Protein AF-A0A6I2UAF7-F1 (afdb_monomer)

pLDDT: mean 89.23, std 13.61, range [39.84, 98.75]

Sequence (237 aa):
METSAEETPEEPPQELRAPILREKYDPYAEKYGAPVEVSEYARVFSAPSTNLFRAARGSAARKEYVTVISPVPNTYVDENGQEHAINNTLVVEDKNGVPTYENAANDLALSLPVEFAPGDGLCVTLDGASMRLVPLEGDFTHPSSLENAVRYNEVFPGVDVQYTAQELMVKEDIILNAPSEHSTFRYLLDAPGLDARMIDGVLYLFQPGSDKPVFHLSAPYMTDAAGQMSYAVSVAL

Structure (mmCIF, N/CA/C/O backbone):
data_AF-A0A6I2UAF7-F1
#
_entry.id   AF-A0A6I2UAF7-F1
#
loop_
_atom_site.group_PDB
_atom_site.id
_atom_site.type_symbol
_atom_site.label_atom_id
_atom_site.label_alt_id
_atom_site.label_comp_id
_atom_site.label_asym_id
_atom_site.label_entity_id
_atom_site.label_seq_id
_atom_site.pdbx_PDB_ins_code
_atom_site.Cartn_x
_atom_site.Cartn_y
_atom_site.Cartn_z
_atom_site.occupancy
_atom_site.B_iso_or_e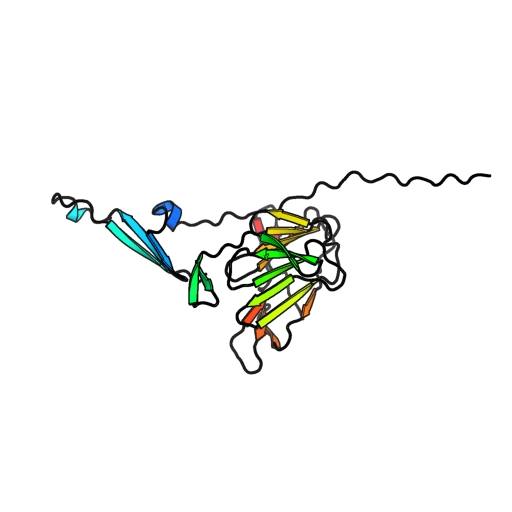quiv
_atom_site.auth_seq_id
_atom_site.auth_comp_id
_atom_site.auth_asym_id
_atom_site.auth_atom_id
_atom_site.pdbx_PDB_model_num
ATOM 1 N N . MET A 1 1 ? 15.668 17.426 -54.275 1.00 39.84 1 MET A N 1
ATOM 2 C CA . MET A 1 1 ? 15.417 16.086 -53.716 1.00 39.84 1 MET A CA 1
ATOM 3 C C . MET A 1 1 ? 14.944 16.327 -52.301 1.00 39.84 1 MET A C 1
ATOM 5 O O . MET A 1 1 ? 15.764 16.644 -51.453 1.00 39.84 1 MET A O 1
ATOM 9 N N . GLU A 1 2 ? 13.629 16.355 -52.109 1.00 41.19 2 GLU A N 1
ATOM 10 C CA . GLU A 1 2 ? 13.010 16.455 -50.787 1.00 41.19 2 GLU A CA 1
ATOM 11 C C . GLU A 1 2 ? 12.951 15.043 -50.207 1.00 41.19 2 GLU A C 1
ATOM 13 O O . GLU A 1 2 ? 12.463 14.120 -50.857 1.00 41.19 2 GLU A O 1
ATOM 18 N N . THR A 1 3 ? 13.532 14.859 -49.029 1.00 41.72 3 THR A N 1
ATOM 19 C CA . THR A 1 3 ? 13.440 13.620 -48.261 1.00 41.72 3 THR A CA 1
ATOM 20 C C . THR A 1 3 ? 12.151 13.671 -47.454 1.00 41.72 3 THR A C 1
ATOM 22 O O . THR A 1 3 ? 12.055 14.449 -46.505 1.00 41.72 3 THR A O 1
ATOM 25 N N . SER A 1 4 ? 11.157 12.880 -47.858 1.00 46.31 4 SER A N 1
ATOM 26 C CA . SER A 1 4 ? 9.957 12.619 -47.065 1.00 46.31 4 SER A CA 1
ATOM 27 C C . SER A 1 4 ? 10.362 11.989 -45.734 1.00 46.31 4 SER A C 1
ATOM 29 O O . SER A 1 4 ? 11.026 10.954 -45.720 1.00 46.31 4 SER A O 1
ATOM 31 N N . ALA A 1 5 ? 9.996 12.639 -44.631 1.00 51.94 5 ALA A N 1
ATOM 32 C CA . ALA A 1 5 ? 10.036 12.033 -43.311 1.00 51.94 5 ALA A CA 1
ATOM 33 C C . ALA A 1 5 ? 8.956 10.946 -43.262 1.00 51.94 5 ALA A C 1
ATOM 35 O O . ALA A 1 5 ? 7.799 11.202 -43.591 1.00 51.94 5 ALA A O 1
ATOM 36 N N . GLU A 1 6 ? 9.362 9.730 -42.924 1.00 49.06 6 GLU A N 1
ATOM 37 C CA . GLU A 1 6 ? 8.460 8.609 -42.700 1.00 49.06 6 GLU A CA 1
ATOM 38 C C . GLU A 1 6 ? 7.781 8.836 -41.345 1.00 49.06 6 GLU A C 1
ATOM 40 O O . GLU A 1 6 ? 8.439 8.806 -40.306 1.00 49.06 6 GLU A O 1
ATOM 45 N N . GLU A 1 7 ? 6.489 9.175 -41.365 1.00 52.12 7 GLU A N 1
ATOM 46 C CA . GLU A 1 7 ? 5.660 9.228 -40.161 1.00 52.12 7 GLU A CA 1
ATOM 47 C C . GLU A 1 7 ? 5.528 7.803 -39.617 1.00 52.12 7 GLU A C 1
ATOM 49 O O . GLU A 1 7 ? 4.874 6.946 -40.215 1.00 52.12 7 GLU A O 1
ATOM 54 N N . THR A 1 8 ? 6.188 7.537 -38.491 1.00 50.41 8 THR A N 1
ATOM 55 C CA . THR A 1 8 ? 5.955 6.329 -37.701 1.00 50.41 8 THR A CA 1
ATOM 56 C C . THR A 1 8 ? 4.474 6.301 -37.304 1.00 50.41 8 THR A C 1
ATOM 58 O O . THR A 1 8 ? 3.992 7.311 -36.786 1.00 50.41 8 THR A O 1
ATOM 61 N N . PRO A 1 9 ? 3.730 5.203 -37.533 1.00 51.09 9 PRO A N 1
ATOM 62 C CA . PRO A 1 9 ? 2.333 5.128 -37.124 1.00 51.09 9 PRO A CA 1
ATOM 63 C C . PRO A 1 9 ? 2.226 5.316 -35.606 1.00 51.09 9 PRO A C 1
ATOM 65 O O . PRO A 1 9 ? 2.890 4.592 -34.865 1.00 51.09 9 PRO A O 1
ATOM 68 N N . GLU A 1 10 ? 1.408 6.269 -35.149 1.00 49.81 10 GLU A N 1
ATOM 69 C CA . GLU A 1 10 ? 1.002 6.348 -33.741 1.00 49.81 10 GLU A CA 1
ATOM 70 C C . GLU A 1 10 ? 0.309 5.033 -33.367 1.00 49.81 10 GLU A C 1
ATOM 72 O O . GLU A 1 10 ? -0.702 4.653 -33.970 1.00 49.81 10 GLU A O 1
ATOM 77 N N . GLU A 1 11 ? 0.869 4.313 -32.394 1.00 53.31 11 GLU A N 1
ATOM 78 C CA . GLU A 1 11 ? 0.179 3.183 -31.784 1.00 53.31 11 GLU A CA 1
ATOM 79 C C . GLU A 1 11 ? -1.116 3.688 -31.125 1.00 53.31 11 GLU A C 1
ATOM 81 O O . GLU A 1 11 ? -1.126 4.766 -30.522 1.00 53.31 11 GLU A O 1
ATOM 86 N N . PRO A 1 12 ? -2.238 2.957 -31.262 1.00 55.44 12 PRO A N 1
ATOM 87 C CA . PRO A 1 12 ? -3.491 3.360 -30.641 1.00 55.44 12 PRO A CA 1
ATOM 88 C C . PRO A 1 12 ? -3.309 3.493 -29.118 1.00 55.44 12 PRO A C 1
ATOM 90 O O . PRO A 1 12 ? -2.568 2.697 -28.538 1.00 55.44 12 PRO A O 1
ATOM 93 N N . PRO A 1 13 ? -3.997 4.446 -28.455 1.00 62.75 13 PRO A N 1
ATOM 94 C CA . PRO A 1 13 ? -3.861 4.649 -27.018 1.00 62.75 13 PRO A CA 1
ATOM 95 C C . PRO A 1 13 ? -4.117 3.344 -26.269 1.00 62.75 13 PRO A C 1
ATOM 97 O O . PRO A 1 13 ? -5.168 2.719 -26.441 1.00 62.75 13 PRO A O 1
ATOM 100 N N . GLN A 1 14 ? -3.155 2.930 -25.451 1.00 68.19 14 GLN A N 1
ATOM 101 C CA . GLN A 1 14 ? -3.301 1.739 -24.635 1.00 68.19 14 GLN A CA 1
ATOM 102 C C . GLN A 1 14 ? -4.387 1.969 -23.579 1.00 68.19 14 GLN A C 1
ATOM 104 O O . GLN A 1 14 ? -4.320 2.910 -22.789 1.00 68.19 14 GLN A O 1
ATOM 109 N N . GLU A 1 15 ? -5.409 1.113 -23.565 1.00 87.50 15 GLU A N 1
ATOM 110 C CA . GLU A 1 15 ? -6.449 1.162 -22.539 1.00 87.50 15 GLU A CA 1
ATOM 111 C C . GLU A 1 15 ? -5.860 0.704 -21.198 1.00 87.50 15 GLU A C 1
ATOM 113 O O . GLU A 1 15 ? -5.476 -0.457 -21.030 1.00 87.50 15 GLU A O 1
ATOM 118 N N . LEU A 1 16 ? -5.766 1.632 -20.245 1.00 95.06 16 LEU A N 1
ATOM 119 C CA . LEU A 1 16 ? -5.232 1.355 -18.915 1.00 95.06 16 LEU A C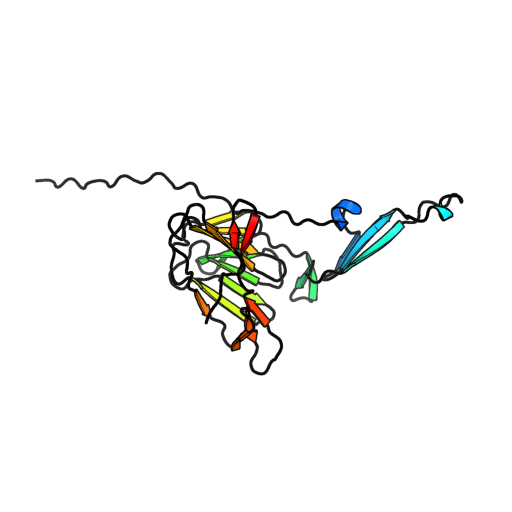A 1
ATOM 120 C C . LEU A 1 16 ? -6.227 0.517 -18.114 1.00 95.06 16 LEU A C 1
ATOM 122 O O . LEU A 1 16 ? -7.394 0.886 -17.960 1.00 95.06 16 LEU A O 1
ATOM 126 N N . ARG A 1 17 ? -5.765 -0.606 -17.559 1.00 97.38 17 ARG A N 1
ATOM 127 C CA . ARG A 1 17 ? -6.591 -1.435 -16.681 1.00 97.38 17 ARG A CA 1
ATOM 128 C C . ARG A 1 17 ? -6.715 -0.742 -15.330 1.00 97.38 17 ARG A C 1
ATOM 130 O O . ARG A 1 17 ? -5.731 -0.256 -14.771 1.00 97.38 17 ARG A O 1
ATOM 137 N N . ALA A 1 18 ? -7.928 -0.748 -14.789 1.00 97.62 18 ALA A N 1
ATOM 138 C CA . ALA A 1 18 ? -8.189 -0.234 -13.453 1.00 97.62 18 ALA A CA 1
ATOM 139 C C . ALA A 1 18 ? -7.547 -1.127 -12.366 1.00 97.62 18 ALA A C 1
ATOM 141 O O . ALA A 1 18 ? -7.303 -2.325 -12.598 1.00 97.62 18 ALA A O 1
ATOM 142 N N . PRO A 1 19 ? -7.305 -0.576 -11.164 1.00 98.06 19 PRO A N 1
ATOM 143 C CA . PRO A 1 19 ? -6.942 -1.366 -9.996 1.00 98.06 19 PRO A CA 1
ATOM 144 C C . PRO A 1 19 ? -7.969 -2.454 -9.666 1.00 98.06 19 PRO A C 1
ATOM 146 O O . PRO A 1 19 ? -9.180 -2.266 -9.791 1.00 98.06 19 PRO A O 1
ATOM 149 N N . ILE A 1 20 ? -7.479 -3.598 -9.194 1.00 96.12 20 ILE A N 1
ATOM 150 C CA . ILE A 1 20 ? -8.296 -4.678 -8.645 1.00 96.12 20 ILE A CA 1
ATOM 151 C C . ILE A 1 20 ? -8.565 -4.360 -7.176 1.00 96.12 20 ILE A C 1
ATOM 153 O O . ILE A 1 20 ? -7.681 -4.512 -6.329 1.00 96.12 20 ILE A O 1
ATOM 157 N N . LEU A 1 21 ? -9.789 -3.938 -6.867 1.00 94.81 21 LEU A N 1
ATOM 158 C CA . LEU A 1 21 ? -10.220 -3.713 -5.490 1.00 94.81 21 LEU A CA 1
ATOM 159 C C . LEU A 1 21 ? -10.625 -5.030 -4.826 1.00 94.81 21 LEU A C 1
ATOM 161 O O . LEU A 1 21 ? -11.224 -5.908 -5.449 1.00 94.81 21 LEU A O 1
ATOM 165 N N . ARG A 1 22 ? -10.307 -5.165 -3.537 1.00 85.25 22 ARG A N 1
ATOM 166 C CA . ARG A 1 22 ? -10.767 -6.283 -2.708 1.00 85.25 22 ARG A CA 1
ATOM 167 C C . ARG A 1 22 ? -11.787 -5.753 -1.717 1.00 85.25 22 ARG A C 1
ATOM 169 O O . ARG A 1 22 ? -11.461 -4.877 -0.920 1.00 85.25 22 ARG A O 1
ATOM 176 N N . GLU A 1 23 ? -12.996 -6.303 -1.743 1.00 79.38 23 GLU A N 1
ATOM 177 C CA . GLU A 1 23 ? -14.003 -5.959 -0.744 1.00 79.38 23 GLU A CA 1
ATOM 178 C C . GLU A 1 23 ? -13.510 -6.343 0.654 1.00 79.38 23 GLU A C 1
ATOM 180 O O . GLU A 1 23 ? -13.093 -7.479 0.911 1.00 79.38 23 GLU A O 1
ATOM 185 N N . LYS A 1 24 ? -13.564 -5.383 1.579 1.00 79.00 24 LYS A N 1
ATOM 186 C CA . LYS A 1 24 ? -13.258 -5.630 2.983 1.00 79.00 24 LYS A CA 1
ATOM 187 C C . LYS A 1 24 ? -14.466 -6.304 3.628 1.00 79.00 24 LYS A C 1
ATOM 189 O O . LYS A 1 24 ? -15.439 -5.647 3.984 1.00 79.00 24 LYS A O 1
ATOM 194 N N . TYR A 1 25 ? -14.402 -7.625 3.773 1.00 82.50 25 TYR A N 1
ATOM 195 C CA . TYR A 1 25 ? -15.439 -8.373 4.476 1.00 82.50 25 TYR A CA 1
ATOM 196 C C . TYR A 1 25 ? -15.443 -8.017 5.969 1.00 82.50 25 TYR A C 1
ATOM 198 O O . TYR A 1 25 ? -14.454 -8.237 6.673 1.00 82.50 25 TYR A O 1
ATOM 206 N N . ASP A 1 26 ? -16.570 -7.496 6.454 1.00 86.38 26 ASP A N 1
ATOM 207 C CA . ASP A 1 26 ? -16.794 -7.217 7.869 1.00 86.38 26 ASP A CA 1
ATOM 208 C C . ASP A 1 26 ? -18.003 -8.004 8.401 1.00 86.38 26 ASP A C 1
ATOM 210 O O . ASP A 1 26 ? -19.146 -7.539 8.302 1.00 86.38 26 ASP A O 1
ATOM 214 N N . PRO A 1 27 ? -17.773 -9.176 9.024 1.00 89.38 27 PRO A N 1
ATOM 215 C CA . PRO A 1 27 ? -18.857 -10.024 9.514 1.00 89.38 27 PRO A CA 1
ATOM 216 C C . PRO A 1 27 ? -19.688 -9.351 10.615 1.00 89.38 27 PRO A C 1
ATOM 218 O O . PRO A 1 27 ? -20.829 -9.743 10.864 1.00 89.38 27 PRO A O 1
ATOM 221 N N . TYR A 1 28 ? -19.126 -8.365 11.320 1.00 90.62 28 TYR A N 1
ATOM 222 C CA . TYR A 1 28 ? -19.812 -7.690 12.417 1.00 90.62 28 TYR A CA 1
ATOM 223 C C . TYR A 1 28 ? -20.732 -6.59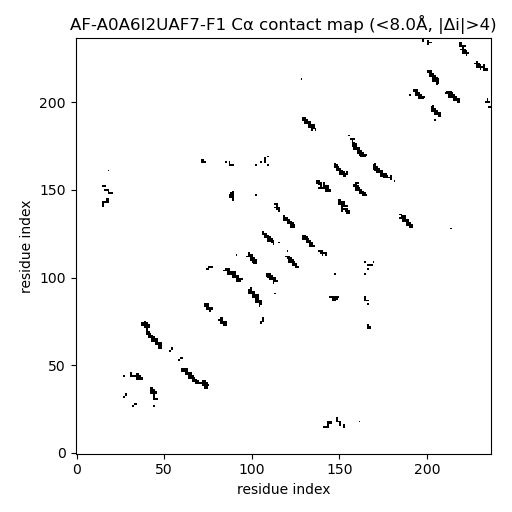2 11.904 1.00 90.62 28 TYR A C 1
ATOM 225 O O . TYR A 1 28 ? -21.856 -6.485 12.393 1.00 90.62 28 TYR A O 1
ATOM 233 N N . ALA A 1 29 ? -20.291 -5.834 10.898 1.00 88.62 29 ALA A N 1
ATOM 234 C CA . ALA A 1 29 ? -21.140 -4.853 10.236 1.00 88.62 29 ALA A CA 1
ATOM 235 C C . ALA A 1 29 ? -22.302 -5.521 9.487 1.00 88.62 29 ALA A C 1
ATOM 237 O O . ALA A 1 29 ? -23.432 -5.047 9.580 1.00 88.62 29 ALA A O 1
ATOM 238 N N . GLU A 1 30 ? -22.069 -6.660 8.825 1.00 90.38 30 GLU A N 1
ATOM 239 C CA . GLU A 1 30 ? -23.147 -7.433 8.191 1.00 90.38 30 GLU A CA 1
ATOM 240 C C . GLU A 1 30 ? -24.178 -7.916 9.224 1.00 90.38 30 GLU A C 1
ATOM 242 O O . GLU A 1 30 ? -25.388 -7.819 9.016 1.00 90.38 30 GLU A O 1
ATOM 247 N N . LYS A 1 31 ? -23.706 -8.401 10.378 1.00 90.94 31 LYS A N 1
ATOM 248 C CA . LYS A 1 31 ? -24.572 -8.971 11.414 1.00 90.94 31 LYS A CA 1
ATOM 249 C C . LYS A 1 31 ? -25.313 -7.926 12.251 1.00 90.94 31 LYS A C 1
ATOM 251 O O . LYS A 1 31 ? -26.455 -8.166 12.646 1.00 90.94 31 LYS A O 1
ATOM 256 N N . TYR A 1 32 ? -24.656 -6.823 12.602 1.00 90.25 32 TYR A N 1
ATOM 257 C CA . TYR A 1 32 ? -25.160 -5.855 13.582 1.00 90.25 32 TYR A CA 1
ATOM 258 C C . TYR A 1 32 ? -25.426 -4.457 13.003 1.00 90.25 32 TYR A C 1
ATOM 260 O O . TYR A 1 32 ? -25.968 -3.611 13.713 1.00 90.25 32 TYR A O 1
ATOM 268 N N . GLY A 1 33 ? -25.097 -4.211 11.733 1.00 91.12 33 GLY A N 1
ATOM 269 C CA . GLY A 1 33 ? -25.152 -2.888 11.114 1.00 91.12 33 GLY A CA 1
ATOM 270 C C . GLY A 1 33 ? -23.959 -2.010 11.498 1.00 91.12 33 GLY A C 1
ATOM 271 O O . GLY A 1 33 ? -22.918 -2.498 11.930 1.00 91.12 33 GLY A O 1
ATOM 272 N N . ALA A 1 34 ? -24.105 -0.693 11.344 1.00 92.19 34 ALA A N 1
ATOM 273 C CA . ALA A 1 34 ? -23.045 0.251 11.689 1.00 92.19 34 ALA A CA 1
ATOM 274 C C . ALA A 1 34 ? -22.748 0.253 13.206 1.00 92.19 34 ALA A C 1
ATOM 276 O O . ALA A 1 34 ? -23.677 0.143 14.017 1.00 92.19 34 ALA A O 1
ATOM 277 N N . PRO A 1 35 ? -21.474 0.405 13.608 1.00 93.69 35 PRO A N 1
ATOM 278 C CA . PRO A 1 35 ? -21.125 0.566 15.012 1.00 93.69 35 PRO A CA 1
ATOM 279 C C . PRO A 1 35 ? -21.736 1.854 15.585 1.00 93.69 35 PRO A C 1
ATOM 281 O O . PRO A 1 35 ? -21.881 2.861 14.895 1.00 93.69 35 PRO A O 1
ATOM 284 N N . VAL A 1 36 ? -22.095 1.814 16.868 1.00 94.81 36 VAL A N 1
ATOM 285 C CA . VAL A 1 36 ? -22.581 2.973 17.635 1.00 94.81 36 VAL A CA 1
ATOM 286 C C . VAL A 1 36 ? -21.445 3.776 18.268 1.00 94.81 36 VAL A C 1
ATOM 288 O O . VAL A 1 36 ? -21.659 4.917 18.662 1.00 94.81 36 VAL A O 1
ATOM 291 N N . GLU A 1 37 ? -20.258 3.180 18.368 1.00 94.38 37 GLU A N 1
ATOM 292 C CA . GLU A 1 37 ? -19.027 3.809 18.844 1.00 94.38 37 GLU A CA 1
ATOM 293 C C . GLU A 1 37 ? -17.843 3.166 18.118 1.00 94.38 37 GLU A C 1
ATOM 295 O O . GLU A 1 37 ? -17.819 1.946 17.914 1.00 94.38 37 GLU A O 1
ATOM 300 N N . VAL A 1 38 ? -16.879 3.987 17.717 1.00 93.06 38 VAL A N 1
ATOM 301 C CA . VAL A 1 38 ? -15.632 3.567 17.077 1.00 93.06 38 VAL A CA 1
ATOM 302 C C . VAL A 1 38 ? -14.502 4.281 17.799 1.00 93.06 38 VAL A C 1
ATOM 304 O O . VAL A 1 38 ? -14.558 5.496 17.955 1.00 93.06 38 VAL A O 1
ATOM 307 N N . SER A 1 39 ? -13.514 3.511 18.229 1.00 92.06 39 SER A N 1
ATOM 308 C CA . SER A 1 39 ? -12.213 3.990 18.675 1.00 92.06 39 SER A CA 1
ATOM 309 C C . SER A 1 39 ? -11.115 3.326 17.850 1.00 92.06 39 SER A C 1
ATOM 311 O O . SER A 1 39 ? -11.393 2.400 17.075 1.00 92.06 39 SER A O 1
ATOM 313 N N . GLU A 1 40 ? -9.869 3.747 18.060 1.00 92.56 40 GLU A N 1
ATOM 314 C CA . GLU A 1 40 ? -8.691 3.236 17.353 1.00 92.56 40 GLU A CA 1
ATOM 315 C C . GLU A 1 40 ? -8.724 1.714 17.200 1.00 92.56 40 GLU A C 1
ATOM 317 O O . GLU A 1 40 ? -8.853 1.218 16.090 1.00 92.56 40 GLU A O 1
ATOM 322 N N . TYR A 1 41 ? -8.788 0.946 18.286 1.00 93.81 41 TYR A N 1
ATOM 323 C CA . TYR A 1 41 ? -8.757 -0.521 18.201 1.00 93.81 41 TYR A CA 1
ATOM 324 C C . TYR A 1 41 ? -10.079 -1.211 18.525 1.00 93.81 41 TYR A C 1
ATOM 326 O O . TYR A 1 41 ? -10.109 -2.440 18.618 1.00 93.81 41 TYR A O 1
ATOM 334 N N . ALA A 1 42 ? -11.179 -0.475 18.705 1.00 94.38 42 ALA A N 1
ATOM 335 C CA . ALA A 1 42 ? -12.451 -1.087 19.069 1.00 94.38 42 ALA A CA 1
ATOM 336 C C . ALA A 1 42 ? -13.657 -0.496 18.340 1.00 94.38 42 ALA A C 1
ATOM 338 O O . ALA A 1 42 ? -13.750 0.692 18.058 1.00 94.38 42 ALA A O 1
ATOM 339 N N . ARG A 1 43 ? -14.637 -1.359 18.076 1.00 94.75 43 ARG A N 1
ATOM 340 C CA . ARG A 1 43 ? -15.946 -0.975 17.546 1.00 94.75 43 ARG A CA 1
ATOM 341 C C . ARG A 1 43 ? -17.034 -1.564 18.420 1.00 94.75 43 ARG A C 1
ATOM 343 O O . ARG A 1 43 ? -17.002 -2.757 18.728 1.00 94.75 43 ARG A O 1
ATOM 350 N N . VAL A 1 44 ? -17.993 -0.741 18.824 1.00 95.38 44 VAL A N 1
ATOM 351 C CA . VAL A 1 44 ? -19.133 -1.159 19.643 1.00 95.38 44 VAL A CA 1
ATOM 352 C C . VAL A 1 44 ? -20.373 -1.206 18.771 1.00 95.38 44 VAL A C 1
ATOM 354 O O . VAL A 1 44 ? -20.743 -0.217 18.148 1.00 95.38 44 VAL A O 1
ATOM 357 N N . PHE A 1 45 ? -21.053 -2.345 18.754 1.00 94.12 45 PHE A N 1
ATOM 358 C CA . PHE A 1 45 ? -22.285 -2.554 18.002 1.00 94.12 45 PHE A CA 1
ATOM 359 C C . PHE A 1 45 ? -23.468 -2.711 18.952 1.00 94.12 45 PHE A C 1
ATOM 361 O O . PHE A 1 45 ? -23.347 -3.341 20.005 1.00 94.12 45 PHE A O 1
ATOM 368 N N . SER A 1 46 ? -24.635 -2.189 18.568 1.00 91.75 46 SER A N 1
ATOM 369 C CA . SER A 1 46 ? -25.880 -2.497 19.273 1.00 91.75 46 SER A CA 1
ATOM 370 C C . SER A 1 46 ? -26.506 -3.765 18.699 1.00 91.75 46 SER A C 1
ATOM 372 O O . SER A 1 46 ? -26.951 -3.769 17.554 1.00 91.75 46 SER A O 1
ATOM 374 N N . ALA A 1 47 ? -26.579 -4.823 19.499 1.00 84.19 47 ALA A N 1
ATOM 375 C CA . ALA A 1 47 ? -27.180 -6.094 19.127 1.00 84.19 47 ALA A CA 1
ATOM 376 C C . ALA A 1 47 ? -28.564 -6.276 19.786 1.00 84.19 47 ALA A C 1
ATOM 378 O O . ALA A 1 47 ? -28.787 -5.842 20.927 1.00 84.19 47 ALA A O 1
ATOM 379 N N . PRO A 1 48 ? -29.516 -6.945 19.111 1.00 74.38 48 PRO A N 1
ATOM 380 C CA . PRO A 1 48 ? -30.736 -7.414 19.756 1.00 74.38 48 PRO A CA 1
ATOM 381 C C . PRO A 1 48 ? -30.385 -8.395 20.880 1.00 74.38 48 PRO A C 1
ATOM 383 O O . PRO A 1 48 ? -29.563 -9.288 20.673 1.00 74.38 48 PRO A O 1
ATOM 386 N N . SER A 1 49 ? -31.012 -8.269 22.056 1.00 70.50 49 SER A N 1
ATOM 387 C CA . SER A 1 49 ? -30.763 -9.231 23.136 1.00 70.50 49 SER A CA 1
ATOM 388 C C . SER A 1 49 ? -31.166 -10.645 22.726 1.00 70.50 49 SER A C 1
ATOM 390 O O . SER A 1 49 ? -32.288 -10.882 22.278 1.00 70.50 49 SER A O 1
ATOM 392 N N . THR A 1 50 ? -30.255 -11.596 22.931 1.00 67.19 50 THR A N 1
ATOM 393 C CA . THR A 1 50 ? -30.471 -13.023 22.624 1.00 67.19 50 THR A CA 1
ATOM 394 C C . THR A 1 50 ? -31.083 -13.808 23.796 1.00 67.19 50 THR A C 1
ATOM 396 O O . THR A 1 50 ? -31.414 -14.988 23.673 1.00 67.19 50 THR A O 1
ATOM 399 N N . ASN A 1 51 ? -31.299 -13.157 24.946 1.00 62.06 51 ASN A N 1
ATOM 400 C CA . ASN A 1 51 ? -31.806 -13.783 26.167 1.00 62.06 51 ASN A CA 1
ATOM 401 C C . ASN A 1 51 ? -33.336 -13.999 26.149 1.00 62.06 51 ASN A C 1
ATOM 403 O O . ASN A 1 51 ? -34.108 -13.241 26.746 1.00 62.06 51 ASN A O 1
ATOM 407 N N . LEU A 1 52 ? -33.774 -15.106 25.540 1.00 57.00 52 LEU A N 1
ATOM 408 C CA . LEU A 1 52 ? -35.185 -15.521 25.428 1.00 57.00 52 LEU A CA 1
ATOM 409 C C . LEU A 1 52 ? -35.921 -15.660 26.779 1.00 57.00 52 LEU A C 1
ATOM 411 O O . LEU A 1 52 ? -37.118 -15.389 26.859 1.00 57.00 52 LEU A O 1
ATOM 415 N N . PHE A 1 53 ? -35.220 -16.000 27.868 1.00 56.38 53 PHE A N 1
ATOM 416 C CA . PHE A 1 53 ? -35.821 -16.139 29.207 1.00 56.38 53 PHE A CA 1
ATOM 417 C C . PHE A 1 53 ? -36.351 -14.824 29.800 1.00 56.38 53 PHE A C 1
ATOM 419 O O . PHE A 1 53 ? -37.165 -14.851 30.724 1.00 56.38 53 PHE A O 1
ATOM 426 N N . ARG A 1 54 ? -35.912 -13.662 29.297 1.00 51.62 54 ARG A N 1
ATOM 427 C CA . ARG A 1 54 ? -36.360 -12.345 29.790 1.00 51.62 54 ARG A CA 1
ATOM 428 C C . ARG A 1 54 ? -37.419 -11.681 28.909 1.00 51.62 54 ARG A C 1
ATOM 430 O O . ARG A 1 54 ? -38.084 -10.764 29.387 1.00 51.62 54 ARG A O 1
ATOM 437 N N . ALA A 1 55 ? -37.636 -12.175 27.688 1.00 50.41 55 ALA A N 1
ATOM 438 C CA . ALA A 1 55 ? -38.669 -11.678 26.774 1.00 50.41 55 ALA A CA 1
ATOM 439 C C . ALA A 1 55 ? -40.103 -11.931 27.292 1.00 50.41 55 ALA A C 1
ATOM 441 O O . ALA A 1 55 ? -41.023 -11.182 26.978 1.00 50.41 55 ALA A O 1
ATOM 442 N N . ALA A 1 56 ? -40.293 -12.931 28.161 1.00 53.19 56 ALA A N 1
ATOM 443 C CA . ALA A 1 56 ? -41.602 -13.313 28.700 1.00 53.19 56 ALA A CA 1
ATOM 444 C C . ALA A 1 56 ? -42.206 -12.331 29.733 1.00 53.19 56 ALA A C 1
ATOM 446 O O . ALA A 1 56 ? -43.333 -12.540 30.175 1.00 53.19 56 ALA A O 1
ATOM 447 N N . ARG A 1 57 ? -41.489 -11.274 30.153 1.00 55.91 57 ARG A N 1
ATOM 448 C CA . ARG A 1 57 ? -41.949 -10.331 31.201 1.00 55.91 57 ARG A CA 1
ATOM 449 C C . ARG A 1 57 ? -42.307 -8.923 30.710 1.00 55.91 57 ARG A C 1
ATOM 451 O O . ARG A 1 57 ? -42.361 -8.005 31.520 1.00 55.91 57 ARG A O 1
ATOM 458 N N . GLY A 1 58 ? -42.545 -8.726 29.412 1.00 53.56 58 GLY A N 1
ATOM 459 C CA . GLY A 1 58 ? -43.002 -7.430 28.884 1.00 53.56 58 GLY A CA 1
ATOM 460 C C . GLY A 1 58 ? -41.980 -6.286 28.987 1.00 53.56 58 GLY A C 1
ATOM 461 O O . GLY A 1 58 ? -42.316 -5.142 28.698 1.00 53.56 58 GLY A O 1
ATOM 462 N N . SER A 1 59 ? -40.730 -6.573 29.367 1.00 54.72 59 SER A N 1
ATOM 463 C CA . SER A 1 59 ? -39.633 -5.613 29.244 1.00 54.72 59 SER A CA 1
ATOM 464 C C . SER A 1 59 ? -39.303 -5.439 27.770 1.00 54.72 59 SER A C 1
ATOM 466 O O . SER A 1 59 ? -38.982 -6.422 27.103 1.00 54.72 59 SER A O 1
ATOM 468 N N . ALA A 1 60 ? -39.341 -4.195 27.285 1.00 56.66 60 ALA A N 1
ATOM 469 C CA . ALA A 1 60 ? -38.769 -3.816 25.997 1.00 56.66 60 ALA A CA 1
ATOM 470 C C . ALA A 1 60 ? -37.417 -4.522 25.812 1.00 56.66 60 ALA A C 1
ATOM 472 O O . ALA A 1 60 ? -36.600 -4.522 26.740 1.00 56.66 60 ALA A O 1
ATOM 473 N N . ALA A 1 61 ? -37.219 -5.170 24.659 1.00 59.06 61 ALA A N 1
ATOM 474 C CA . ALA A 1 61 ? -35.990 -5.887 24.346 1.00 59.06 61 ALA A CA 1
ATOM 475 C C . ALA A 1 61 ? -34.790 -4.985 24.675 1.00 59.06 61 ALA A C 1
ATOM 477 O O . ALA A 1 61 ? -34.598 -3.943 24.046 1.00 59.06 61 ALA A O 1
ATOM 478 N N . ARG A 1 62 ? -34.029 -5.326 25.725 1.00 65.06 62 ARG A N 1
ATOM 479 C CA . ARG A 1 62 ? -32.831 -4.558 26.074 1.00 65.06 62 ARG A CA 1
ATOM 480 C C . ARG A 1 62 ? -31.859 -4.670 24.904 1.00 65.06 62 ARG A C 1
ATOM 482 O O . ARG A 1 62 ? -31.697 -5.751 24.348 1.00 65.06 62 ARG A O 1
ATOM 489 N N . LYS A 1 63 ? -31.220 -3.561 24.539 1.00 73.94 63 LYS A N 1
ATOM 490 C CA . LYS A 1 63 ? -30.071 -3.597 23.634 1.00 73.94 63 LYS A CA 1
ATOM 491 C C . LYS A 1 63 ? -28.905 -4.241 24.386 1.00 73.94 63 LYS A C 1
ATOM 493 O O . LYS A 1 63 ? -28.630 -3.861 25.525 1.00 73.94 63 LYS A O 1
ATOM 498 N N . GLU A 1 64 ? -28.282 -5.239 23.778 1.00 86.81 64 GLU A N 1
ATOM 499 C CA . GLU A 1 64 ? -26.977 -5.748 24.198 1.00 86.81 64 GLU A CA 1
ATOM 500 C C . GLU A 1 64 ? -25.912 -5.014 23.374 1.00 86.81 64 GLU A C 1
ATOM 502 O O . GLU A 1 64 ? -26.175 -4.602 22.244 1.00 86.81 64 GLU A O 1
ATOM 507 N N . TYR A 1 65 ? -24.732 -4.796 23.947 1.00 91.25 65 TYR A N 1
ATOM 508 C CA . TYR A 1 65 ? -23.627 -4.136 23.255 1.00 91.25 65 TYR A CA 1
ATOM 509 C C . TYR A 1 65 ? -22.502 -5.142 23.059 1.00 91.25 65 TYR A C 1
ATOM 511 O O . TYR A 1 65 ? -22.143 -5.860 23.993 1.00 91.25 65 TYR A O 1
ATOM 519 N N . VAL A 1 66 ? -21.983 -5.210 21.836 1.00 92.31 66 VAL A N 1
ATOM 520 C CA . VAL A 1 66 ? -20.883 -6.099 21.462 1.00 92.31 66 VAL A CA 1
ATOM 521 C C . VAL A 1 66 ? -19.685 -5.237 21.108 1.00 92.31 66 VAL A C 1
ATOM 523 O O . VAL A 1 66 ? -19.748 -4.473 20.149 1.00 92.31 66 VAL A O 1
ATOM 526 N N . THR A 1 67 ? -18.603 -5.373 21.869 1.00 95.00 67 THR A N 1
ATOM 527 C CA . THR A 1 67 ? -17.322 -4.727 21.568 1.00 95.00 67 THR A CA 1
ATOM 528 C C . THR A 1 67 ? -16.445 -5.692 20.783 1.00 95.00 67 THR A C 1
ATOM 530 O O . THR A 1 67 ? -16.157 -6.795 21.247 1.00 95.00 67 THR A O 1
ATOM 533 N N . VAL A 1 68 ? -16.019 -5.270 19.598 1.00 93.62 68 VAL A N 1
ATOM 534 C CA . VAL A 1 68 ? -15.071 -5.985 18.743 1.00 93.62 68 VAL A CA 1
ATOM 535 C C . VAL A 1 68 ? -13.740 -5.259 18.822 1.00 93.62 68 VAL A C 1
ATOM 537 O O . VAL A 1 68 ? -13.683 -4.075 18.504 1.00 93.62 68 VAL A O 1
ATOM 540 N N . ILE A 1 69 ? -12.691 -5.967 19.235 1.00 92.38 69 ILE A N 1
ATOM 541 C CA . ILE A 1 69 ? -11.323 -5.443 19.290 1.00 92.38 69 ILE A CA 1
ATOM 542 C C . ILE A 1 69 ? -10.573 -5.924 18.044 1.00 92.38 69 ILE A C 1
ATOM 544 O O . ILE A 1 69 ? -10.654 -7.102 17.694 1.00 92.38 69 ILE A O 1
ATOM 548 N N . SER A 1 70 ? -9.871 -5.013 17.376 1.00 87.38 70 SER A N 1
ATOM 549 C CA . SER A 1 70 ? -9.127 -5.241 16.135 1.00 87.38 70 SER A CA 1
ATOM 550 C C . SER A 1 70 ? -7.633 -4.986 16.361 1.00 87.38 70 SER A C 1
ATOM 552 O O . SER A 1 70 ? -7.297 -4.078 17.114 1.00 87.38 70 SER A O 1
ATOM 554 N N . PRO A 1 71 ? -6.725 -5.742 15.716 1.00 86.25 71 PRO A N 1
ATOM 555 C CA . PRO A 1 71 ? -5.298 -5.415 15.699 1.00 86.25 71 PRO A CA 1
ATOM 556 C C . PRO A 1 71 ? -4.956 -4.281 14.718 1.00 86.25 71 PRO A C 1
ATOM 558 O O . PRO A 1 71 ? -3.837 -3.784 14.725 1.00 86.25 71 PRO A O 1
ATOM 561 N N . VAL A 1 72 ? -5.903 -3.908 13.856 1.00 90.19 72 VAL A N 1
ATOM 562 C CA . VAL A 1 72 ? -5.775 -2.836 12.864 1.00 90.19 72 VAL A CA 1
ATOM 563 C C . VAL A 1 72 ? -6.604 -1.636 13.332 1.00 90.19 72 VAL A C 1
ATOM 565 O O . VAL A 1 72 ? -7.760 -1.863 13.724 1.00 90.19 72 VAL A O 1
ATOM 568 N N . PRO A 1 73 ? -6.057 -0.407 13.299 1.00 93.31 73 PRO A N 1
ATOM 569 C CA . PRO A 1 73 ? -6.755 0.776 13.771 1.00 93.31 73 PRO A CA 1
ATOM 570 C C . PRO A 1 73 ? -7.932 1.148 12.855 1.00 93.31 73 PRO A C 1
ATOM 572 O O . PRO A 1 73 ? -7.917 0.877 11.657 1.00 93.31 73 PRO A O 1
ATOM 575 N N . ASN A 1 74 ? -8.973 1.758 13.419 1.00 91.94 74 ASN A N 1
ATOM 576 C CA . ASN A 1 74 ? -10.129 2.308 12.700 1.00 91.94 74 ASN A CA 1
ATOM 577 C C . ASN A 1 74 ? -10.016 3.829 12.509 1.00 91.94 74 ASN A C 1
ATOM 579 O O . ASN A 1 74 ? -10.649 4.407 11.623 1.00 91.94 74 ASN A O 1
ATOM 583 N N . THR A 1 75 ? -9.248 4.471 13.380 1.00 94.06 75 THR A N 1
ATOM 584 C CA . THR A 1 75 ? -9.055 5.914 13.496 1.00 94.06 75 THR A CA 1
ATOM 585 C C . THR A 1 75 ? -7.565 6.197 13.672 1.00 94.06 75 THR A C 1
ATOM 587 O O . THR A 1 75 ? -6.789 5.281 13.933 1.00 94.06 75 THR A O 1
ATOM 590 N N . TYR A 1 76 ? -7.175 7.450 13.497 1.00 93.06 76 TYR A N 1
ATOM 591 C CA . TYR A 1 76 ? -5.818 7.947 13.694 1.00 93.06 76 TYR A CA 1
ATOM 592 C C . TYR A 1 76 ? -5.870 9.224 14.542 1.00 93.06 76 TYR A C 1
ATOM 594 O O . TYR A 1 76 ? -6.942 9.830 14.671 1.00 93.06 76 TYR A O 1
ATOM 602 N N . VAL A 1 77 ? -4.748 9.624 15.141 1.00 89.81 77 VAL A N 1
ATOM 603 C CA . VAL A 1 77 ? -4.693 10.800 16.024 1.00 89.81 77 VAL A CA 1
ATOM 604 C C . VAL A 1 77 ? -3.898 11.911 15.350 1.00 89.81 77 VAL A C 1
ATOM 606 O O . VAL A 1 77 ? -2.712 11.761 15.090 1.00 89.81 77 VAL A O 1
ATOM 609 N N . ASP A 1 78 ? -4.541 13.051 15.093 1.00 88.69 78 ASP A N 1
ATOM 610 C CA . ASP A 1 78 ? -3.867 14.185 14.459 1.00 88.69 78 ASP A CA 1
ATOM 611 C C . ASP A 1 78 ? -2.849 14.884 15.383 1.00 88.69 78 ASP A C 1
ATOM 613 O O . ASP A 1 78 ? -2.745 14.621 16.583 1.00 88.69 78 ASP A O 1
ATOM 617 N N . GLU A 1 79 ? -2.120 15.855 14.827 1.00 86.75 79 GLU A N 1
ATOM 618 C CA . GLU A 1 79 ? -1.118 16.652 15.550 1.00 86.75 79 GLU A CA 1
ATOM 619 C C . GLU A 1 79 ? -1.683 17.418 16.766 1.00 86.75 79 GLU A C 1
ATOM 621 O O . GLU A 1 79 ? -0.930 17.800 17.665 1.00 86.75 79 GLU A O 1
ATOM 626 N N . ASN A 1 80 ? -3.002 17.642 16.822 1.00 90.00 80 ASN A N 1
ATOM 627 C CA . ASN A 1 80 ? -3.686 18.299 17.938 1.00 90.00 80 ASN A CA 1
ATOM 628 C C . ASN A 1 80 ? -4.169 17.300 19.004 1.00 90.00 80 ASN A C 1
ATOM 630 O O . ASN A 1 80 ? -4.769 17.713 20.002 1.00 90.00 80 ASN A O 1
ATOM 634 N N . GLY A 1 81 ? -3.921 16.002 18.815 1.00 88.44 81 GLY A N 1
ATOM 635 C CA . GLY A 1 81 ? -4.399 14.936 19.688 1.00 88.44 81 GLY A CA 1
ATOM 636 C C . GLY A 1 81 ? -5.870 14.577 19.465 1.00 88.44 81 GLY A C 1
ATOM 637 O O . GLY A 1 81 ? -6.487 13.986 20.354 1.00 88.44 81 GLY A O 1
ATOM 638 N N . GLN A 1 82 ? -6.459 14.966 18.330 1.00 91.25 82 GLN A N 1
ATOM 639 C CA . GLN A 1 82 ? -7.845 14.664 17.998 1.00 91.25 82 GLN A CA 1
ATOM 640 C C . GLN A 1 82 ? -7.941 13.385 17.160 1.00 91.25 82 GLN A C 1
ATOM 642 O O . GLN A 1 82 ? -7.222 13.205 16.183 1.00 91.25 82 GLN A O 1
ATOM 647 N N . GLU A 1 83 ? -8.862 12.502 17.545 1.00 92.12 83 GLU A N 1
ATOM 648 C CA . GLU A 1 83 ? -9.120 11.243 16.848 1.00 92.12 83 GLU A CA 1
ATOM 649 C C . GLU A 1 83 ? -10.012 11.465 15.615 1.00 92.12 83 GLU A C 1
ATOM 651 O O . GLU A 1 83 ? -11.088 12.068 15.712 1.00 92.12 83 GLU A O 1
ATOM 656 N N . HIS A 1 84 ? -9.580 10.947 14.465 1.00 93.44 84 HIS A N 1
ATOM 657 C CA . HIS A 1 84 ? -10.277 11.040 13.178 1.00 93.44 84 HIS A CA 1
ATOM 658 C C . HIS A 1 84 ? -10.376 9.674 12.506 1.00 93.44 84 HIS A C 1
ATOM 660 O O . HIS A 1 84 ? -9.542 8.801 12.714 1.00 93.44 84 HIS A O 1
ATOM 666 N N . ALA A 1 85 ? -11.393 9.471 11.670 1.00 93.31 85 ALA A N 1
ATOM 667 C CA . ALA A 1 85 ? -11.525 8.230 10.907 1.00 93.31 85 ALA A CA 1
ATOM 668 C C . ALA A 1 85 ? -10.405 8.097 9.865 1.00 93.31 85 ALA A C 1
ATOM 670 O O . ALA A 1 85 ? -10.105 9.057 9.155 1.00 93.31 85 ALA A O 1
ATOM 671 N N . ILE A 1 86 ? -9.846 6.892 9.728 1.00 95.38 86 ILE A N 1
ATOM 672 C CA . ILE A 1 86 ? -8.900 6.597 8.649 1.00 95.38 86 ILE A CA 1
ATOM 673 C C . ILE A 1 86 ? -9.638 6.627 7.304 1.00 95.38 86 ILE A C 1
ATOM 675 O O . ILE A 1 86 ? -10.692 6.011 7.134 1.00 95.38 86 ILE A O 1
ATOM 679 N N . ASN A 1 87 ? -9.050 7.314 6.329 1.00 95.81 87 ASN A N 1
ATOM 680 C CA . ASN A 1 87 ? -9.466 7.343 4.938 1.00 95.81 87 ASN A CA 1
ATOM 681 C C . ASN A 1 87 ? -8.252 7.114 4.029 1.00 95.81 87 ASN A C 1
ATOM 683 O O . ASN A 1 87 ? -7.461 8.018 3.774 1.00 95.81 87 ASN A O 1
ATOM 687 N N . ASN A 1 88 ? -8.138 5.900 3.497 1.00 96.50 88 ASN A N 1
ATOM 688 C CA . ASN A 1 88 ? -7.050 5.517 2.597 1.00 96.50 88 ASN A CA 1
ATOM 689 C C . ASN A 1 88 ? -7.364 5.736 1.113 1.00 96.50 88 ASN A C 1
ATOM 691 O O . ASN A 1 88 ? -6.604 5.267 0.271 1.00 96.50 88 ASN A O 1
ATOM 695 N N . THR A 1 89 ? -8.456 6.432 0.774 1.00 97.62 89 THR A N 1
ATOM 696 C CA . THR A 1 89 ? -8.689 6.866 -0.612 1.00 97.62 89 THR A CA 1
ATOM 697 C C . THR A 1 89 ? -7.482 7.672 -1.075 1.00 97.62 89 THR A C 1
ATOM 699 O O . THR A 1 89 ? -7.070 8.603 -0.382 1.00 97.62 89 THR A O 1
ATOM 702 N N . LEU A 1 90 ? -6.914 7.303 -2.220 1.00 98.06 90 LEU A N 1
ATOM 703 C CA . LEU A 1 90 ? -5.778 7.996 -2.797 1.00 98.06 90 LEU A CA 1
ATOM 704 C C . LEU A 1 90 ? -6.251 9.284 -3.463 1.00 98.06 90 LEU A C 1
ATOM 706 O O . LEU A 1 90 ? -7.122 9.272 -4.336 1.00 98.06 90 LEU A O 1
ATOM 710 N N . VAL A 1 91 ? -5.652 10.393 -3.056 1.00 97.88 91 VAL A N 1
ATOM 711 C CA . VAL A 1 91 ? -5.825 11.712 -3.661 1.00 97.88 91 VAL A CA 1
ATOM 712 C C . VAL A 1 91 ? -4.529 12.114 -4.352 1.00 97.88 91 VAL A C 1
ATOM 714 O O . VAL A 1 91 ? -3.449 11.695 -3.941 1.00 97.88 91 VAL A O 1
ATOM 717 N N . VAL A 1 92 ? -4.635 12.881 -5.436 1.00 97.56 92 VAL A N 1
ATOM 718 C CA . VAL A 1 92 ? -3.459 13.421 -6.124 1.00 97.56 92 VAL A CA 1
ATOM 719 C C . VAL A 1 92 ? -3.121 14.767 -5.505 1.00 97.56 92 VAL A C 1
ATOM 721 O O . VAL A 1 92 ? -3.933 15.689 -5.559 1.00 97.56 92 VAL A O 1
ATOM 724 N N . GLU A 1 93 ? -1.914 14.872 -4.972 1.00 95.69 93 GLU A N 1
ATOM 725 C CA . GLU A 1 93 ? -1.330 16.107 -4.461 1.00 95.69 93 GLU A CA 1
ATOM 726 C C . GLU A 1 93 ? -0.153 16.508 -5.349 1.00 95.69 93 GLU A C 1
ATOM 728 O O . GLU A 1 93 ? 0.618 15.659 -5.790 1.00 95.69 93 GLU A O 1
ATOM 733 N N . ASP A 1 94 ? 0.002 17.802 -5.616 1.00 91.31 94 ASP A N 1
ATOM 734 C CA . ASP A 1 94 ? 1.168 18.332 -6.327 1.00 91.31 94 ASP A CA 1
ATOM 735 C C . ASP A 1 94 ? 2.092 19.026 -5.325 1.00 91.31 94 ASP A C 1
ATOM 737 O O . ASP A 1 94 ? 1.846 20.155 -4.883 1.00 91.31 94 ASP A O 1
ATOM 741 N N . LYS A 1 95 ? 3.170 18.331 -4.952 1.00 80.50 95 LYS A N 1
ATOM 742 C CA . LYS A 1 95 ? 4.214 18.873 -4.084 1.00 80.50 95 LYS A CA 1
ATOM 743 C C . LYS A 1 95 ? 5.423 19.230 -4.939 1.00 80.50 95 LYS A C 1
ATOM 745 O O . LYS A 1 95 ? 6.199 18.373 -5.344 1.00 80.50 95 LYS A O 1
ATOM 750 N N . ASN A 1 96 ? 5.625 20.531 -5.147 1.00 79.81 96 ASN A N 1
ATOM 751 C CA . ASN A 1 96 ? 6.775 21.089 -5.870 1.00 79.81 96 ASN A CA 1
ATOM 752 C C . ASN A 1 96 ? 6.877 20.665 -7.352 1.00 79.81 96 ASN A C 1
ATOM 754 O O . ASN A 1 96 ? 7.985 20.582 -7.883 1.00 79.81 96 ASN A O 1
ATOM 758 N N . GLY A 1 97 ? 5.748 20.446 -8.031 1.00 82.88 97 GLY A N 1
ATOM 759 C CA . GLY A 1 97 ? 5.693 20.123 -9.459 1.00 82.88 97 GLY A CA 1
ATOM 760 C C . GLY A 1 97 ? 5.799 18.632 -9.772 1.00 82.88 97 GLY A C 1
ATOM 761 O O . GLY A 1 97 ? 5.934 18.279 -10.943 1.00 82.88 97 GLY A O 1
ATOM 762 N N . VAL A 1 98 ? 5.762 17.768 -8.753 1.00 86.25 98 VAL A N 1
ATOM 763 C CA . VAL A 1 98 ? 5.701 16.313 -8.912 1.00 86.25 98 VAL A CA 1
ATOM 764 C C . VAL A 1 98 ? 4.370 15.838 -8.330 1.00 86.25 98 VAL A C 1
ATOM 766 O O . VAL A 1 98 ? 4.198 15.880 -7.108 1.00 86.25 98 VAL A O 1
ATOM 769 N N . PRO A 1 99 ? 3.412 15.419 -9.173 1.00 95.69 99 PRO A N 1
ATOM 770 C CA . PRO A 1 99 ? 2.148 14.895 -8.688 1.00 95.69 99 PRO A CA 1
ATOM 771 C C . PRO A 1 99 ? 2.352 13.518 -8.045 1.00 95.69 99 PRO A C 1
ATOM 773 O O . PRO A 1 99 ? 2.994 12.634 -8.619 1.00 95.69 99 PRO A O 1
ATOM 776 N N . THR A 1 100 ? 1.773 13.320 -6.864 1.00 97.56 100 THR A N 1
ATOM 777 C CA . THR A 1 100 ? 1.847 12.076 -6.089 1.00 97.56 100 THR A CA 1
ATOM 778 C C . THR A 1 100 ? 0.468 11.637 -5.613 1.00 97.56 100 THR A C 1
ATOM 780 O O . THR A 1 100 ? -0.340 12.466 -5.201 1.00 97.56 100 THR A O 1
ATOM 783 N N . TYR A 1 101 ? 0.216 10.332 -5.606 1.00 98.31 101 TYR A N 1
ATOM 784 C CA . TYR A 1 101 ? -0.884 9.713 -4.878 1.00 98.31 101 TYR A CA 1
ATOM 785 C C . TYR A 1 101 ? -0.555 9.627 -3.386 1.00 98.31 101 TYR A C 1
ATOM 787 O O . TYR A 1 101 ? 0.460 9.037 -3.009 1.00 98.31 101 TYR A O 1
ATOM 795 N N . GLU A 1 102 ? -1.441 10.157 -2.548 1.00 97.94 102 GLU A N 1
ATOM 796 C CA . GLU A 1 102 ? -1.338 10.123 -1.086 1.00 97.94 102 GLU A CA 1
ATOM 797 C C . GLU A 1 102 ? -2.650 9.639 -0.465 1.00 97.94 102 GLU A C 1
ATOM 799 O O . GLU A 1 102 ? -3.728 9.852 -1.020 1.00 97.94 102 GLU A O 1
ATOM 804 N N . ASN A 1 103 ? -2.586 8.972 0.687 1.00 97.00 103 ASN A N 1
ATOM 805 C CA . ASN A 1 103 ? -3.786 8.623 1.446 1.00 97.00 103 ASN A CA 1
ATOM 806 C C . ASN A 1 103 ? -4.458 9.893 1.992 1.00 97.00 103 ASN A C 1
ATOM 808 O O . ASN A 1 103 ? -3.801 10.747 2.580 1.00 97.00 103 ASN A O 1
ATOM 812 N N . ALA A 1 104 ? -5.779 10.000 1.849 1.00 96.62 104 ALA A N 1
ATOM 813 C CA . ALA A 1 104 ? -6.514 11.197 2.253 1.00 96.62 104 ALA A CA 1
ATOM 814 C C . ALA A 1 104 ? -6.416 11.521 3.759 1.00 96.62 104 ALA A C 1
ATOM 816 O O . ALA A 1 104 ? -6.417 12.695 4.124 1.00 96.62 104 ALA A O 1
ATOM 817 N N . ALA A 1 105 ? -6.388 10.507 4.634 1.00 95.56 105 ALA A N 1
ATOM 818 C CA . ALA A 1 105 ? -6.268 10.682 6.083 1.00 95.56 105 ALA A CA 1
ATOM 819 C C . ALA A 1 105 ? -5.806 9.386 6.787 1.00 95.56 105 ALA A C 1
ATOM 821 O O . ALA A 1 105 ? -6.570 8.425 6.871 1.00 95.56 105 ALA A O 1
ATOM 822 N N . ASN A 1 106 ? -4.561 9.326 7.270 1.00 95.50 106 ASN A N 1
ATOM 823 C CA . ASN A 1 106 ? -4.010 8.204 8.051 1.00 95.50 106 ASN A CA 1
ATOM 824 C C . ASN A 1 106 ? -2.689 8.633 8.725 1.00 95.50 106 ASN A C 1
ATOM 826 O O . ASN A 1 106 ? -1.997 9.490 8.176 1.00 95.50 106 ASN A O 1
ATOM 830 N N . ASP A 1 107 ? -2.313 7.999 9.839 1.00 93.31 107 ASP A N 1
ATOM 831 C CA . ASP A 1 107 ? -0.992 8.169 10.473 1.00 93.31 107 ASP A CA 1
ATOM 832 C C . ASP A 1 107 ? 0.129 7.532 9.644 1.00 93.31 107 ASP A C 1
ATOM 834 O O . ASP A 1 107 ? 1.254 8.036 9.604 1.00 93.31 107 ASP A O 1
ATOM 838 N N . LEU A 1 108 ? -0.175 6.437 8.937 1.00 95.25 108 LEU A N 1
ATOM 839 C CA . LEU A 1 108 ? 0.723 5.904 7.921 1.00 95.25 108 LEU A CA 1
ATOM 840 C C . LEU A 1 108 ? 0.660 6.801 6.680 1.00 95.25 108 LEU A C 1
ATOM 842 O O . LEU A 1 108 ? -0.239 6.662 5.849 1.00 95.25 108 LEU A O 1
ATOM 846 N N . ALA A 1 109 ? 1.627 7.701 6.544 1.00 96.00 109 ALA A N 1
ATOM 847 C CA . ALA A 1 109 ? 1.733 8.571 5.384 1.00 96.00 109 ALA A CA 1
ATOM 848 C C . ALA A 1 109 ? 2.351 7.812 4.201 1.00 96.00 109 ALA A C 1
ATOM 850 O O . ALA A 1 109 ? 3.509 7.386 4.244 1.00 96.00 109 ALA A O 1
ATOM 851 N N . LEU A 1 110 ? 1.565 7.666 3.139 1.00 97.06 110 LEU A N 1
ATOM 852 C CA . LEU A 1 110 ? 1.928 7.075 1.858 1.00 97.06 110 LEU A CA 1
ATOM 853 C C . LEU A 1 110 ? 2.131 8.180 0.818 1.00 97.06 110 LEU A C 1
ATOM 855 O O . LEU A 1 110 ? 1.292 9.066 0.691 1.00 97.06 110 LEU A O 1
ATOM 859 N N . SER A 1 111 ? 3.193 8.077 0.023 1.00 97.31 111 SER A N 1
ATOM 860 C CA . SER A 1 111 ? 3.366 8.881 -1.188 1.00 97.31 111 SER A CA 1
ATOM 861 C C . SER A 1 111 ? 3.921 8.026 -2.330 1.00 97.31 111 SER A C 1
ATOM 863 O O . SER A 1 111 ? 4.909 7.305 -2.164 1.00 97.31 111 SER A O 1
ATOM 865 N N . LEU A 1 112 ? 3.258 8.083 -3.483 1.00 97.56 112 LEU A N 1
ATOM 866 C CA . LEU A 1 112 ? 3.604 7.373 -4.717 1.00 97.56 112 LEU A CA 1
ATOM 867 C C . LEU A 1 112 ? 3.565 8.359 -5.890 1.00 97.56 112 LEU A C 1
ATOM 869 O O . LEU A 1 112 ? 2.511 8.948 -6.114 1.00 97.56 112 LEU A O 1
ATOM 873 N N . PRO A 1 113 ? 4.643 8.545 -6.662 1.00 96.62 113 PRO A N 1
ATOM 874 C CA . PRO A 1 113 ? 4.613 9.402 -7.851 1.00 96.62 113 PRO A CA 1
ATOM 875 C C . PRO A 1 113 ? 3.568 8.933 -8.856 1.00 96.62 113 PRO A C 1
ATOM 877 O O . PRO A 1 113 ? 3.449 7.736 -9.086 1.00 96.62 113 PRO A O 1
ATOM 880 N N . VAL A 1 114 ? 2.806 9.856 -9.450 1.00 97.12 114 VAL A N 1
ATOM 881 C CA . VAL A 1 114 ? 1.807 9.490 -10.469 1.00 97.12 114 VAL A CA 1
ATOM 882 C C . VAL A 1 114 ? 2.489 8.820 -11.660 1.00 97.12 114 VAL A C 1
ATOM 884 O O . VAL A 1 114 ? 2.036 7.781 -12.119 1.00 97.12 114 VAL A O 1
ATOM 887 N N . GLU A 1 115 ? 3.621 9.364 -12.093 1.00 95.31 115 GLU A N 1
ATOM 888 C CA . GLU A 1 115 ? 4.526 8.743 -13.055 1.00 95.31 115 GLU A CA 1
ATOM 889 C C . GLU A 1 115 ? 5.922 8.727 -12.437 1.00 95.31 115 GLU A C 1
ATOM 891 O O . GLU A 1 115 ? 6.364 9.739 -11.889 1.00 95.31 115 GLU A O 1
ATOM 896 N N . PHE A 1 116 ? 6.616 7.590 -12.490 1.00 94.75 116 PHE A N 1
ATOM 897 C CA . PHE A 1 116 ? 7.940 7.496 -11.877 1.00 94.75 116 PHE A CA 1
ATOM 898 C C . PHE A 1 116 ? 9.004 8.034 -12.831 1.00 94.75 116 PHE A C 1
ATOM 900 O O . PHE A 1 116 ? 9.141 7.567 -13.964 1.00 94.75 116 PHE A O 1
ATOM 907 N N . ALA A 1 117 ? 9.839 8.939 -12.334 1.00 92.81 117 ALA A N 1
ATOM 908 C CA . ALA A 1 117 ? 11.141 9.215 -12.915 1.00 92.81 117 ALA A CA 1
ATOM 909 C C . ALA A 1 117 ? 12.202 8.222 -12.388 1.00 92.81 117 ALA A C 1
ATOM 911 O O . ALA A 1 117 ? 12.022 7.582 -11.348 1.00 92.81 117 ALA A O 1
ATOM 912 N N . PRO A 1 118 ? 13.362 8.079 -13.054 1.00 90.69 118 PRO A N 1
ATOM 913 C CA . PRO A 1 118 ? 14.454 7.267 -12.523 1.00 90.69 118 PRO A CA 1
ATOM 914 C C . PRO A 1 118 ? 14.870 7.701 -11.106 1.00 90.69 118 PRO A C 1
ATOM 916 O O . PRO A 1 118 ? 15.298 8.836 -10.899 1.00 90.69 118 PRO A O 1
ATOM 919 N N . GLY A 1 119 ? 14.800 6.775 -10.145 1.00 92.44 119 GLY A N 1
ATOM 920 C CA . GLY A 1 119 ? 15.115 7.029 -8.731 1.00 92.44 119 GLY A CA 1
ATOM 921 C C . GLY A 1 119 ? 13.902 7.348 -7.848 1.00 92.44 119 GLY A C 1
ATOM 922 O O . GLY A 1 119 ? 14.060 7.466 -6.628 1.00 92.44 119 GLY A O 1
ATOM 923 N N . ASP A 1 120 ? 12.715 7.448 -8.441 1.00 95.06 120 ASP A N 1
ATOM 924 C CA . ASP A 1 120 ? 11.452 7.563 -7.725 1.00 95.06 120 ASP A CA 1
ATOM 925 C C . ASP A 1 120 ? 11.000 6.226 -7.139 1.00 95.06 120 ASP A C 1
ATOM 927 O O . ASP A 1 120 ? 11.405 5.152 -7.578 1.00 95.06 120 ASP A O 1
ATOM 931 N N . GLY A 1 121 ? 10.158 6.283 -6.112 1.00 95.75 121 GLY A N 1
ATOM 932 C CA . GLY A 1 121 ? 9.705 5.083 -5.429 1.00 95.75 121 GLY A CA 1
ATOM 933 C C . GLY A 1 121 ? 8.544 5.325 -4.485 1.00 95.75 121 GLY A C 1
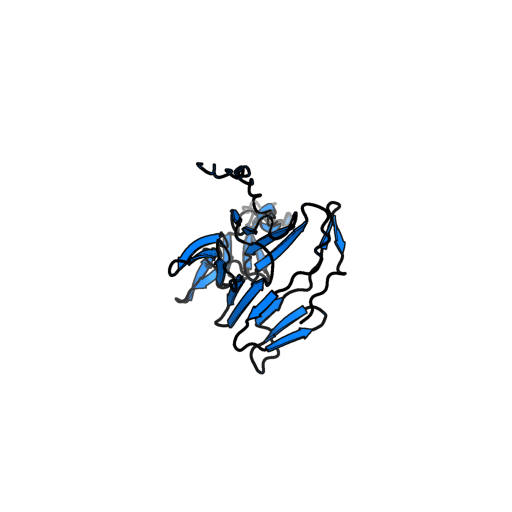ATOM 934 O O . GLY A 1 121 ? 8.197 6.463 -4.167 1.00 95.75 121 GLY A O 1
ATOM 935 N N . LEU A 1 122 ? 7.994 4.219 -3.994 1.00 97.62 122 LEU A N 1
ATOM 936 C CA . LEU A 1 122 ? 7.027 4.200 -2.907 1.00 97.62 122 LEU A CA 1
ATOM 937 C C . LEU A 1 122 ? 7.675 4.764 -1.641 1.00 97.62 122 LEU A C 1
ATOM 939 O O . LEU A 1 122 ? 8.620 4.162 -1.135 1.00 97.62 122 LEU A O 1
ATOM 943 N N . CYS A 1 123 ? 7.151 5.863 -1.106 1.00 97.50 123 CYS A N 1
ATOM 944 C CA . CYS A 1 123 ? 7.544 6.408 0.190 1.00 97.50 123 CYS A CA 1
ATOM 945 C C . CYS A 1 123 ? 6.489 6.076 1.248 1.00 97.50 123 CYS A C 1
ATOM 947 O O . CYS A 1 123 ? 5.296 6.294 1.036 1.00 97.50 123 CYS A O 1
ATOM 949 N N . VAL A 1 124 ? 6.939 5.593 2.406 1.00 97.75 124 VAL A N 1
ATOM 950 C CA . VAL A 1 124 ? 6.091 5.333 3.574 1.00 97.75 124 VAL A CA 1
ATOM 951 C C . VAL A 1 124 ? 6.734 5.955 4.807 1.00 97.75 124 VAL A C 1
ATOM 953 O O . VAL A 1 124 ? 7.925 5.758 5.049 1.00 97.75 124 VAL A O 1
ATOM 956 N N . THR A 1 125 ? 5.949 6.700 5.583 1.00 96.69 125 THR A N 1
ATOM 957 C CA . THR A 1 125 ? 6.377 7.330 6.839 1.00 96.69 125 THR A CA 1
ATOM 958 C C . THR A 1 125 ? 5.393 7.002 7.957 1.00 96.69 125 THR A C 1
ATOM 960 O O . THR A 1 125 ? 4.185 7.073 7.758 1.00 96.69 125 THR A O 1
ATOM 963 N N . LEU A 1 126 ? 5.914 6.647 9.131 1.00 93.75 126 LEU A N 1
ATOM 964 C CA . LEU A 1 126 ? 5.143 6.396 10.349 1.00 93.75 12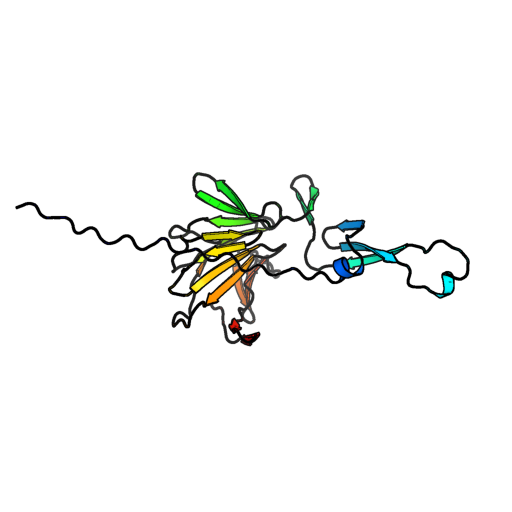6 LEU A CA 1
ATOM 965 C C . LEU A 1 126 ? 5.987 6.804 11.558 1.00 93.75 126 LEU A C 1
ATOM 967 O O . LEU A 1 126 ? 7.162 6.441 11.629 1.00 93.75 126 LEU A O 1
ATOM 971 N N . ASP A 1 127 ? 5.415 7.567 12.491 1.00 90.06 127 ASP A N 1
ATOM 972 C CA . ASP A 1 127 ? 6.075 7.992 13.739 1.00 90.06 127 ASP A CA 1
ATOM 973 C C . ASP A 1 127 ? 7.485 8.593 13.542 1.00 90.06 127 ASP A C 1
ATOM 975 O O . ASP A 1 127 ? 8.415 8.365 14.320 1.00 90.06 127 ASP A O 1
ATOM 979 N N . GLY A 1 128 ? 7.672 9.353 12.458 1.00 91.19 128 GLY A N 1
ATOM 980 C CA . GLY A 1 128 ? 8.941 9.999 12.103 1.00 91.19 128 GLY A CA 1
ATOM 981 C C . GLY A 1 128 ? 10.002 9.077 11.487 1.00 91.19 128 GLY A C 1
ATOM 982 O O . GLY A 1 128 ? 11.043 9.566 11.045 1.00 91.19 128 GLY A O 1
ATOM 983 N N . ALA A 1 129 ? 9.758 7.769 11.408 1.00 95.75 129 ALA A N 1
ATOM 984 C CA . ALA A 1 129 ? 10.567 6.855 10.613 1.00 95.75 129 ALA A CA 1
ATOM 985 C C . ALA A 1 129 ? 10.057 6.820 9.171 1.00 95.75 129 ALA A C 1
ATOM 987 O O . ALA A 1 129 ? 8.852 6.869 8.933 1.00 95.75 129 ALA A O 1
ATOM 988 N N . SER A 1 130 ? 10.967 6.697 8.207 1.00 97.00 130 SER A N 1
ATOM 989 C CA . SER A 1 130 ? 10.616 6.625 6.789 1.00 97.00 130 SER A CA 1
ATOM 990 C C . SER A 1 130 ? 11.392 5.528 6.074 1.00 97.00 130 SER A C 1
ATOM 992 O O . SER A 1 130 ? 12.515 5.181 6.451 1.00 97.00 130 SER A O 1
ATOM 994 N N . MET A 1 131 ? 10.775 4.984 5.033 1.00 97.12 131 MET A N 1
ATOM 995 C CA . MET A 1 131 ? 11.441 4.155 4.040 1.00 97.12 131 MET A CA 1
ATOM 996 C C . MET A 1 131 ? 10.945 4.519 2.643 1.00 97.12 131 MET A C 1
ATOM 998 O O . MET A 1 131 ? 9.794 4.925 2.461 1.00 97.12 131 MET A O 1
ATOM 1002 N N . ARG A 1 132 ? 11.811 4.327 1.654 1.00 97.56 132 ARG A N 1
ATOM 1003 C CA . ARG A 1 132 ? 11.498 4.439 0.238 1.00 97.56 132 ARG A CA 1
ATOM 1004 C C . ARG A 1 132 ? 11.921 3.170 -0.490 1.00 97.56 132 ARG A C 1
ATOM 1006 O O . ARG A 1 132 ? 13.048 2.704 -0.330 1.00 97.56 132 ARG A O 1
ATOM 1013 N N . LEU A 1 133 ? 11.019 2.631 -1.301 1.00 97.31 133 LEU A N 1
ATOM 1014 C CA . LEU A 1 133 ? 11.254 1.464 -2.140 1.00 97.31 133 LEU A CA 1
ATOM 1015 C C . LEU A 1 133 ? 11.248 1.895 -3.611 1.00 97.31 133 LEU A C 1
ATOM 1017 O O . LEU A 1 133 ? 10.203 2.230 -4.164 1.00 97.31 133 LEU A O 1
ATOM 1021 N N . VAL A 1 134 ? 12.432 1.925 -4.220 1.00 98.06 134 VAL A N 1
ATOM 1022 C CA . VAL A 1 134 ? 12.663 2.406 -5.591 1.00 98.06 134 VAL A CA 1
ATOM 1023 C C . VAL A 1 134 ? 12.778 1.203 -6.527 1.00 98.06 134 VAL A C 1
ATOM 1025 O O . VAL A 1 134 ? 13.753 0.459 -6.391 1.00 98.06 134 VAL A O 1
ATOM 1028 N N . PRO A 1 135 ? 11.844 0.971 -7.466 1.00 97.56 135 PRO A N 1
ATOM 1029 C CA . PRO A 1 135 ? 12.032 -0.051 -8.489 1.00 97.56 135 PRO A CA 1
ATOM 1030 C C . PRO A 1 135 ? 13.254 0.292 -9.351 1.00 97.56 135 PRO A C 1
ATOM 1032 O O . PRO A 1 135 ? 13.457 1.436 -9.752 1.00 97.56 135 PRO A O 1
ATOM 1035 N N . LEU A 1 136 ? 14.104 -0.702 -9.617 1.00 97.56 136 LEU A N 1
ATOM 1036 C CA . LEU A 1 136 ? 15.316 -0.514 -10.426 1.00 97.56 136 LEU A CA 1
ATOM 1037 C C . LEU A 1 136 ? 15.069 -0.675 -11.929 1.00 97.56 136 LEU A C 1
ATOM 1039 O O . LEU A 1 136 ? 15.928 -0.316 -12.734 1.00 97.56 136 LEU A O 1
ATOM 1043 N N . GLU A 1 137 ? 13.932 -1.259 -12.298 1.00 96.31 137 GLU A N 1
ATOM 1044 C CA . GLU A 1 137 ? 13.544 -1.601 -13.662 1.00 96.31 137 GLU A CA 1
ATOM 1045 C C . GLU A 1 137 ? 12.025 -1.488 -13.817 1.00 96.31 137 GLU A C 1
ATOM 1047 O O . GLU A 1 137 ? 11.294 -1.569 -12.829 1.00 96.31 137 GLU A O 1
ATOM 1052 N N . GLY A 1 138 ? 11.576 -1.387 -15.066 1.00 96.50 138 GLY A N 1
ATOM 1053 C CA . GLY A 1 138 ? 10.165 -1.328 -15.433 1.00 96.50 138 GLY A CA 1
ATOM 1054 C C . GLY A 1 138 ? 9.680 0.088 -15.738 1.00 96.50 138 GLY A C 1
ATOM 1055 O O . GLY A 1 138 ? 10.325 1.073 -15.376 1.00 96.50 138 GLY A O 1
ATOM 1056 N N . ASP A 1 139 ? 8.555 0.174 -16.441 1.00 97.19 139 ASP A N 1
ATOM 1057 C CA . ASP A 1 139 ? 7.928 1.430 -16.850 1.00 97.19 139 ASP A CA 1
ATOM 1058 C C . ASP A 1 139 ? 6.679 1.728 -16.008 1.00 97.19 139 ASP A C 1
ATOM 1060 O O . ASP A 1 139 ? 5.607 1.160 -16.201 1.00 97.19 139 ASP A O 1
ATOM 1064 N N . PHE A 1 140 ? 6.820 2.644 -15.054 1.00 97.62 140 PHE A N 1
ATOM 1065 C CA . PHE A 1 140 ? 5.744 3.060 -14.154 1.00 97.62 140 PHE A CA 1
ATOM 1066 C C . PHE A 1 140 ? 5.078 4.372 -14.619 1.00 97.62 140 PHE A C 1
ATOM 1068 O O . PHE A 1 140 ? 4.563 5.127 -13.797 1.00 97.62 140 PHE A O 1
ATOM 1075 N N . THR A 1 141 ? 5.085 4.676 -15.921 1.00 96.75 141 THR A N 1
ATOM 1076 C CA . THR A 1 141 ? 4.477 5.906 -16.477 1.00 96.75 141 THR A CA 1
ATOM 1077 C C . THR A 1 141 ? 3.020 5.740 -16.931 1.00 96.75 141 THR A C 1
ATOM 1079 O O . THR A 1 141 ? 2.402 6.689 -17.402 1.00 96.75 141 THR A O 1
ATOM 1082 N N . HIS A 1 142 ? 2.423 4.559 -16.727 1.00 97.31 142 HIS A N 1
ATOM 1083 C CA . HIS A 1 142 ? 1.052 4.236 -17.151 1.00 97.31 142 HIS A CA 1
ATOM 1084 C C . HIS A 1 142 ? 0.091 3.971 -15.965 1.00 97.31 142 HIS A C 1
ATOM 1086 O O . HIS A 1 142 ? -0.423 2.850 -15.811 1.00 97.31 142 HIS A O 1
ATOM 1092 N N . PRO A 1 143 ? -0.153 4.959 -15.081 1.00 97.62 143 PRO A N 1
ATOM 1093 C CA . PRO A 1 143 ? -0.958 4.781 -13.877 1.00 97.62 143 PRO A CA 1
ATOM 1094 C C . PRO A 1 143 ? -2.469 4.789 -14.154 1.00 97.62 143 PRO A C 1
ATOM 1096 O O . PRO A 1 143 ? -2.995 5.564 -14.949 1.00 97.62 143 PRO A O 1
ATOM 1099 N N . SER A 1 144 ? -3.208 3.987 -13.397 1.00 97.88 144 SER A N 1
ATOM 1100 C CA . SER A 1 144 ? -4.654 4.117 -13.213 1.00 97.88 144 SER A CA 1
ATOM 1101 C C . SER A 1 144 ? -4.968 3.991 -11.728 1.00 97.88 144 SER A C 1
ATOM 1103 O O . SER A 1 144 ? -4.509 3.048 -11.084 1.00 97.88 144 SER A O 1
ATOM 1105 N N . SER A 1 145 ? -5.735 4.922 -11.163 1.00 97.75 145 SER A N 1
ATOM 1106 C CA . SER A 1 145 ? -6.116 4.898 -9.749 1.00 97.75 145 SER A CA 1
ATOM 1107 C C . SER A 1 145 ? -7.617 4.709 -9.560 1.00 97.75 145 SER A C 1
ATOM 1109 O O . SER A 1 145 ? -8.438 5.135 -10.374 1.00 97.75 145 SER A O 1
ATOM 1111 N N . LEU A 1 146 ? -7.972 4.040 -8.466 1.00 98.00 146 LEU A N 1
ATOM 1112 C CA . LEU A 1 146 ? -9.344 3.826 -8.034 1.00 98.00 146 LEU A CA 1
ATOM 1113 C C . LEU A 1 146 ? -9.354 3.605 -6.521 1.00 98.00 146 LEU A C 1
ATOM 1115 O O . LEU A 1 146 ? -8.651 2.731 -6.016 1.00 98.00 146 LEU A O 1
ATOM 1119 N N . GLU A 1 147 ? -10.170 4.386 -5.812 1.00 97.44 147 GLU A N 1
ATOM 1120 C CA . GLU A 1 147 ? -10.283 4.350 -4.349 1.00 97.44 147 GLU A CA 1
ATOM 1121 C C . GLU A 1 147 ? -8.910 4.407 -3.662 1.00 97.44 147 GLU A C 1
ATOM 1123 O O . GLU A 1 147 ? -8.193 5.392 -3.801 1.00 97.44 147 GLU A O 1
ATOM 1128 N N . ASN A 1 148 ? -8.536 3.372 -2.915 1.00 97.75 148 ASN A N 1
ATOM 1129 C CA . ASN A 1 148 ? -7.295 3.278 -2.156 1.00 97.75 148 ASN A CA 1
ATOM 1130 C C . ASN A 1 148 ? -6.151 2.598 -2.925 1.00 97.75 148 ASN A C 1
ATOM 1132 O O . ASN A 1 148 ? -5.169 2.179 -2.309 1.00 97.75 148 ASN A O 1
ATOM 1136 N N . ALA A 1 149 ? -6.275 2.428 -4.242 1.00 98.50 149 ALA A N 1
ATOM 1137 C CA . ALA A 1 149 ? -5.303 1.700 -5.043 1.00 98.50 149 ALA A CA 1
ATOM 1138 C C . ALA A 1 149 ? -4.873 2.454 -6.306 1.00 98.50 149 ALA A C 1
ATOM 1140 O O . ALA A 1 149 ? -5.649 3.180 -6.929 1.00 98.50 149 ALA A O 1
ATOM 1141 N N . VAL A 1 150 ? -3.625 2.222 -6.709 1.00 98.56 150 VAL A N 1
ATOM 1142 C CA . VAL A 1 150 ? -3.059 2.644 -7.993 1.00 98.56 150 VAL A CA 1
ATOM 1143 C C . VAL A 1 150 ? -2.399 1.448 -8.667 1.00 98.56 150 VAL A C 1
ATOM 1145 O O . VAL A 1 150 ? -1.667 0.695 -8.027 1.00 98.56 150 VAL A O 1
ATOM 1148 N N . ARG A 1 151 ? -2.675 1.265 -9.958 1.00 98.69 151 ARG A N 1
ATOM 1149 C CA . ARG A 1 151 ? -2.109 0.231 -10.825 1.00 98.69 151 ARG A CA 1
ATOM 1150 C C . ARG A 1 151 ? -1.268 0.888 -11.909 1.00 98.69 151 ARG A C 1
ATOM 1152 O O . ARG A 1 151 ? -1.791 1.657 -12.709 1.00 98.69 151 ARG A O 1
ATOM 1159 N N . TYR A 1 152 ? 0.006 0.537 -11.949 1.00 98.50 152 TYR A N 1
ATOM 1160 C CA . TYR A 1 152 ? 0.921 0.853 -13.036 1.00 98.50 152 TYR A CA 1
ATOM 1161 C C . TYR A 1 152 ? 0.834 -0.271 -14.064 1.00 98.50 152 TYR A C 1
ATOM 1163 O O . TYR A 1 152 ? 1.073 -1.440 -13.744 1.00 98.50 152 TYR A O 1
ATOM 1171 N N . ASN A 1 153 ? 0.390 0.074 -15.269 1.00 98.12 153 ASN A N 1
ATOM 1172 C CA . ASN A 1 153 ? 0.129 -0.879 -16.341 1.00 98.12 153 ASN A CA 1
ATOM 1173 C C . ASN A 1 153 ? 1.384 -1.123 -17.178 1.00 98.12 153 ASN A C 1
ATOM 1175 O O . ASN A 1 153 ? 2.128 -0.190 -17.450 1.00 98.12 153 ASN A O 1
ATOM 1179 N N . GLU A 1 154 ? 1.576 -2.370 -17.609 1.00 96.12 154 GLU A N 1
ATOM 1180 C CA . GLU A 1 154 ? 2.689 -2.791 -18.466 1.00 96.12 154 GLU A CA 1
ATOM 1181 C C . GLU A 1 154 ? 4.061 -2.334 -17.950 1.00 96.12 154 GLU A C 1
ATOM 1183 O O . GLU A 1 154 ? 4.939 -1.962 -18.727 1.00 96.12 154 GLU A O 1
ATOM 1188 N N . VAL A 1 155 ? 4.271 -2.419 -16.629 1.00 97.12 155 VAL A N 1
ATOM 1189 C CA . VAL A 1 155 ? 5.586 -2.187 -16.008 1.00 97.12 155 VAL A CA 1
ATOM 1190 C C . VAL A 1 155 ? 6.646 -3.054 -16.684 1.00 97.12 155 VAL A C 1
ATOM 1192 O O . VAL A 1 155 ? 7.759 -2.603 -16.952 1.00 97.12 155 VAL A O 1
ATOM 1195 N N . PHE A 1 156 ? 6.264 -4.283 -17.023 1.00 96.62 156 PHE A N 1
ATOM 1196 C CA . PHE A 1 156 ? 6.923 -5.098 -18.037 1.00 96.62 156 PHE A CA 1
ATOM 1197 C C . PHE A 1 156 ? 5.857 -5.640 -19.000 1.00 96.62 156 PHE A C 1
ATOM 1199 O O . PHE A 1 156 ? 4.677 -5.640 -18.641 1.00 96.62 156 PHE A O 1
ATOM 1206 N N . PRO A 1 157 ? 6.230 -6.173 -20.180 1.00 94.69 157 PRO A N 1
ATOM 1207 C CA . PRO A 1 157 ? 5.263 -6.777 -21.093 1.00 94.69 157 PRO A CA 1
ATOM 1208 C C . PRO A 1 157 ? 4.384 -7.831 -20.400 1.00 94.69 157 PRO A C 1
ATOM 1210 O O . PRO A 1 157 ? 4.876 -8.863 -19.938 1.00 94.69 157 PRO A O 1
ATOM 1213 N N . GLY A 1 158 ? 3.080 -7.562 -20.320 1.00 95.31 158 GLY A N 1
ATOM 1214 C CA . GLY A 1 158 ? 2.087 -8.413 -19.668 1.00 95.31 158 GLY A CA 1
ATOM 1215 C C . GLY A 1 158 ? 2.141 -8.431 -18.135 1.00 95.31 158 GLY A C 1
ATOM 1216 O O . GLY A 1 158 ? 1.483 -9.284 -17.535 1.00 95.31 158 GLY A O 1
ATOM 1217 N N . VAL A 1 159 ? 2.886 -7.527 -17.494 1.00 97.69 159 VAL A N 1
ATOM 1218 C CA . VAL A 1 159 ? 3.047 -7.445 -16.034 1.00 97.69 159 VAL A CA 1
ATOM 1219 C C . VAL A 1 159 ? 2.670 -6.059 -15.533 1.00 97.69 159 VAL A C 1
ATOM 1221 O O . VAL A 1 159 ? 3.269 -5.064 -15.933 1.00 97.69 159 VAL A O 1
ATOM 1224 N N . ASP A 1 160 ? 1.734 -6.011 -14.591 1.00 98.25 160 ASP A N 1
ATOM 1225 C CA . ASP A 1 160 ? 1.365 -4.780 -13.895 1.00 98.25 160 ASP A CA 1
ATOM 1226 C C . ASP A 1 160 ? 1.844 -4.816 -12.448 1.00 98.25 160 ASP A C 1
ATOM 1228 O O . ASP A 1 160 ? 1.994 -5.888 -11.858 1.00 98.25 160 ASP A O 1
ATOM 1232 N N . VAL A 1 161 ? 2.011 -3.638 -11.854 1.00 98.44 161 VAL A N 1
ATOM 1233 C CA . VAL A 1 161 ? 2.270 -3.491 -10.420 1.00 98.44 161 VAL A CA 1
ATOM 1234 C C . VAL A 1 161 ? 1.187 -2.610 -9.824 1.00 98.44 161 VAL A C 1
ATOM 1236 O O . VAL A 1 161 ? 0.940 -1.504 -10.297 1.00 98.44 161 VAL A O 1
ATOM 1239 N N . GLN A 1 162 ? 0.521 -3.096 -8.785 1.00 98.75 162 GLN A N 1
ATOM 1240 C CA . GLN A 1 162 ? -0.504 -2.350 -8.071 1.00 98.75 162 GLN A CA 1
ATOM 1241 C C . GLN A 1 162 ? -0.093 -2.138 -6.619 1.00 98.75 162 GLN A C 1
ATOM 1243 O O . GLN A 1 162 ? 0.300 -3.081 -5.941 1.00 98.75 162 GLN A O 1
ATOM 1248 N N . TYR A 1 163 ? -0.275 -0.918 -6.124 1.00 98.50 163 TYR A N 1
ATOM 1249 C CA . TYR A 1 163 ? -0.176 -0.590 -4.707 1.00 98.50 163 TYR A CA 1
ATOM 1250 C C . TYR A 1 163 ? -1.565 -0.296 -4.156 1.00 98.50 163 TYR A C 1
ATOM 1252 O O . TYR A 1 163 ? -2.347 0.424 -4.772 1.00 98.50 163 TYR A O 1
ATOM 1260 N N . THR A 1 164 ? -1.876 -0.857 -2.991 1.00 98.25 164 THR A N 1
ATOM 1261 C CA . THR A 1 164 ? -3.145 -0.654 -2.284 1.00 98.25 164 THR A CA 1
ATOM 1262 C C . THR A 1 164 ? -2.860 -0.172 -0.867 1.00 98.25 164 THR A C 1
ATOM 1264 O O . THR A 1 164 ? -2.263 -0.901 -0.073 1.00 98.25 164 THR A O 1
ATOM 1267 N N . ALA A 1 165 ? -3.292 1.045 -0.546 1.00 97.56 165 ALA A N 1
ATOM 1268 C CA . ALA A 1 165 ? -3.162 1.637 0.778 1.00 97.56 165 ALA A CA 1
ATOM 1269 C C . ALA A 1 165 ? -4.119 0.965 1.771 1.00 97.56 165 ALA A C 1
ATOM 1271 O O . ALA A 1 165 ? -5.312 0.803 1.501 1.00 97.56 165 ALA A O 1
ATOM 1272 N N . GLN A 1 166 ? -3.603 0.577 2.931 1.00 94.94 166 GLN A N 1
ATOM 1273 C CA . GLN A 1 166 ? -4.367 0.039 4.055 1.00 94.94 166 GLN A CA 1
ATOM 1274 C C . GLN A 1 166 ? -4.016 0.813 5.327 1.00 94.94 166 GLN A C 1
ATOM 1276 O O . GLN A 1 166 ? -3.208 1.735 5.310 1.00 94.94 166 GLN A O 1
ATOM 1281 N N . GLU A 1 167 ? -4.652 0.469 6.442 1.00 93.50 167 GLU A N 1
ATOM 1282 C CA . GLU A 1 167 ? -4.576 1.250 7.675 1.00 93.50 167 GLU A CA 1
ATOM 1283 C C . GLU A 1 167 ? -3.145 1.338 8.221 1.00 93.50 167 GLU A C 1
ATOM 1285 O O . GLU A 1 167 ? -2.689 2.427 8.535 1.00 93.50 167 GLU A O 1
ATOM 1290 N N . LEU A 1 168 ? -2.410 0.223 8.265 1.00 93.12 168 LEU A N 1
ATOM 1291 C CA . LEU A 1 168 ? -1.013 0.176 8.729 1.00 93.12 168 LEU A CA 1
ATOM 1292 C C . LEU A 1 168 ? -0.083 -0.560 7.753 1.00 93.12 168 LEU A C 1
ATOM 1294 O O . LEU A 1 168 ? 0.959 -1.083 8.147 1.00 93.12 168 LEU A O 1
ATOM 1298 N N . MET A 1 169 ? -0.457 -0.639 6.475 1.00 94.44 169 MET A N 1
ATOM 1299 C CA . MET A 1 169 ? 0.415 -1.200 5.445 1.00 94.44 169 MET A CA 1
ATOM 1300 C C . MET A 1 169 ? 0.089 -0.678 4.053 1.00 94.44 169 MET A C 1
ATOM 1302 O O . MET A 1 169 ? -0.997 -0.169 3.789 1.00 94.44 169 MET A O 1
ATOM 1306 N N . VAL A 1 170 ? 1.024 -0.901 3.138 1.00 97.25 170 VAL A N 1
ATOM 1307 C CA . VAL A 1 170 ? 0.803 -0.793 1.699 1.00 97.25 170 VAL A CA 1
ATOM 1308 C C . VAL A 1 170 ? 0.970 -2.189 1.128 1.00 97.25 170 VAL A C 1
ATOM 1310 O O . VAL A 1 170 ? 1.990 -2.839 1.355 1.00 97.25 170 VAL A O 1
ATOM 1313 N N . LYS A 1 171 ? -0.042 -2.671 0.413 1.00 97.12 171 LYS A N 1
ATOM 1314 C CA . LYS A 1 171 ? 0.009 -3.968 -0.255 1.00 97.12 171 LYS A CA 1
ATOM 1315 C C . LYS A 1 171 ? 0.458 -3.773 -1.697 1.00 97.12 171 LYS A C 1
ATOM 1317 O O . LYS A 1 171 ? -0.210 -3.055 -2.434 1.00 97.12 171 LYS A O 1
ATOM 1322 N N . GLU A 1 172 ? 1.555 -4.414 -2.080 1.00 97.94 172 GLU A N 1
ATOM 1323 C CA . GLU A 1 172 ? 1.984 -4.523 -3.476 1.00 97.94 172 GLU A CA 1
ATOM 1324 C C . GLU A 1 172 ? 1.436 -5.830 -4.074 1.00 97.94 172 GLU A C 1
ATOM 1326 O O . GLU A 1 172 ? 1.499 -6.891 -3.447 1.00 97.94 172 GLU A O 1
ATOM 1331 N N . ASP A 1 173 ? 0.879 -5.750 -5.277 1.00 97.88 173 ASP A N 1
ATOM 1332 C CA . ASP A 1 173 ? 0.472 -6.885 -6.099 1.00 97.88 173 ASP A CA 1
ATOM 1333 C C . ASP A 1 173 ? 1.198 -6.791 -7.447 1.00 97.88 173 ASP A C 1
ATOM 1335 O O . ASP A 1 173 ? 0.985 -5.852 -8.212 1.00 97.88 173 ASP A O 1
ATOM 1339 N N . ILE A 1 174 ? 2.024 -7.791 -7.754 1.00 97.44 174 ILE A N 1
ATOM 1340 C CA . ILE A 1 174 ? 2.605 -7.987 -9.084 1.00 97.44 174 ILE A CA 1
ATOM 1341 C C . ILE A 1 174 ? 1.659 -8.902 -9.862 1.00 97.44 174 ILE A C 1
ATOM 1343 O O . ILE A 1 174 ? 1.460 -10.064 -9.500 1.00 97.44 174 ILE A O 1
ATOM 1347 N N . ILE A 1 175 ? 1.043 -8.369 -10.912 1.00 97.50 175 ILE A N 1
ATOM 1348 C CA . ILE A 1 175 ? -0.055 -9.012 -11.634 1.00 97.50 175 ILE A CA 1
ATOM 1349 C C . ILE A 1 175 ? 0.458 -9.478 -12.994 1.00 97.50 175 ILE A C 1
ATOM 1351 O O . ILE A 1 175 ? 0.770 -8.667 -13.862 1.00 97.50 175 ILE A O 1
ATOM 1355 N N . LEU A 1 176 ? 0.498 -10.793 -13.198 1.00 96.69 176 LEU A N 1
ATOM 1356 C CA . LEU A 1 176 ? 0.808 -11.391 -14.495 1.00 96.69 176 LEU A CA 1
ATOM 1357 C C . LEU A 1 176 ? -0.484 -11.519 -15.316 1.00 96.69 176 LEU A C 1
ATOM 1359 O O . LEU A 1 176 ? -1.334 -12.356 -15.016 1.00 96.69 176 LEU A O 1
ATOM 1363 N N . ASN A 1 177 ? -0.638 -10.695 -16.354 1.00 95.12 177 ASN A N 1
ATOM 1364 C CA . ASN A 1 177 ? -1.775 -10.752 -17.284 1.00 95.12 177 ASN A CA 1
ATOM 1365 C C . ASN A 1 177 ? -1.579 -11.809 -18.386 1.00 95.12 177 ASN A C 1
ATOM 1367 O O . ASN A 1 177 ? -2.534 -12.219 -19.046 1.00 95.12 177 ASN A O 1
ATOM 1371 N N . ALA A 1 178 ? -0.339 -12.255 -18.578 1.00 91.50 178 ALA A N 1
ATOM 1372 C CA . ALA A 1 178 ? 0.061 -13.327 -19.476 1.00 91.50 178 ALA A CA 1
ATOM 1373 C C . ALA A 1 178 ? 1.259 -14.082 -18.866 1.00 91.50 178 ALA A C 1
ATOM 1375 O O . ALA A 1 178 ? 1.891 -13.569 -17.937 1.00 91.50 178 ALA A O 1
ATOM 1376 N N . PRO A 1 179 ? 1.599 -15.288 -19.361 1.00 91.12 179 PRO A N 1
ATOM 1377 C CA . PRO A 1 179 ? 2.860 -15.929 -19.009 1.00 91.12 179 PRO A CA 1
ATOM 1378 C C . PRO A 1 179 ? 4.030 -14.970 -19.242 1.00 91.12 179 PRO A C 1
ATOM 1380 O O . PRO A 1 179 ? 4.133 -14.365 -20.308 1.00 91.12 179 PRO A O 1
ATOM 1383 N N . SER A 1 180 ? 4.896 -14.843 -18.242 1.00 89.75 180 SER A N 1
ATOM 1384 C CA . SER A 1 180 ? 6.054 -13.960 -18.285 1.00 89.75 180 SER A CA 1
ATOM 1385 C C . SER A 1 180 ? 7.297 -14.735 -17.883 1.00 89.75 180 SER A C 1
ATOM 1387 O O . SER A 1 180 ? 7.289 -15.476 -16.901 1.00 89.75 180 SER A O 1
ATOM 1389 N N . GLU A 1 181 ? 8.373 -14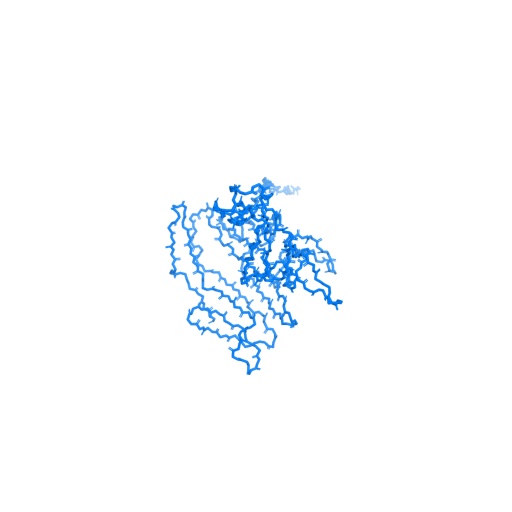.534 -18.636 1.00 88.81 181 GLU A N 1
ATOM 1390 C CA . GLU A 1 181 ? 9.710 -15.008 -18.268 1.00 88.81 181 GLU A CA 1
ATOM 1391 C C . GLU A 1 181 ? 10.363 -14.080 -17.224 1.00 88.81 181 GLU A C 1
ATOM 1393 O O . GLU A 1 181 ? 11.430 -14.384 -16.691 1.00 88.81 181 GLU A O 1
ATOM 1398 N N . HIS A 1 182 ? 9.739 -12.935 -16.921 1.00 92.50 182 HIS A N 1
ATOM 1399 C CA . HIS A 1 182 ? 10.214 -12.009 -15.904 1.00 92.50 182 HIS A CA 1
ATOM 1400 C C . HIS A 1 182 ? 9.802 -12.503 -14.512 1.00 92.50 182 HIS A C 1
ATOM 1402 O O . HIS A 1 182 ? 8.655 -12.363 -14.093 1.00 92.50 182 HIS A O 1
ATOM 1408 N N . SER A 1 183 ? 10.754 -13.099 -13.796 1.00 91.81 183 SER A N 1
ATOM 1409 C CA . SER A 1 183 ? 10.526 -13.720 -12.485 1.00 91.81 183 SER A CA 1
ATOM 1410 C C . SER A 1 183 ? 11.255 -13.031 -11.327 1.00 91.81 183 SER A C 1
ATOM 1412 O O . SER A 1 183 ? 11.222 -13.541 -10.208 1.00 91.81 183 SER A O 1
ATOM 1414 N N . THR A 1 184 ? 11.954 -11.921 -11.581 1.00 95.00 184 THR A N 1
ATOM 1415 C CA . THR A 1 184 ? 12.818 -11.256 -10.597 1.00 95.00 184 THR A CA 1
ATOM 1416 C C . THR A 1 184 ? 12.590 -9.755 -10.623 1.00 95.00 184 THR A C 1
ATOM 1418 O O . THR A 1 184 ? 12.940 -9.104 -11.598 1.00 95.00 184 THR A O 1
ATOM 1421 N N . PHE A 1 185 ? 12.108 -9.208 -9.512 1.00 96.00 185 PHE A N 1
ATOM 1422 C CA . PHE A 1 185 ? 11.828 -7.785 -9.346 1.00 96.00 185 PHE A CA 1
ATOM 1423 C C . PHE A 1 185 ? 12.839 -7.194 -8.372 1.00 96.00 185 PHE A C 1
ATOM 1425 O O . PHE A 1 185 ? 13.062 -7.747 -7.292 1.00 96.00 185 PHE A O 1
ATOM 1432 N N . ARG A 1 186 ? 13.505 -6.109 -8.772 1.00 96.81 186 ARG A N 1
ATOM 1433 C CA . ARG A 1 186 ? 14.617 -5.531 -8.014 1.00 96.81 186 ARG A CA 1
ATOM 1434 C C . ARG A 1 186 ? 14.283 -4.126 -7.561 1.00 96.81 186 ARG A C 1
ATOM 1436 O O . ARG A 1 186 ? 13.831 -3.304 -8.355 1.00 96.81 186 ARG A O 1
ATOM 1443 N N . TYR A 1 187 ? 14.598 -3.855 -6.303 1.00 97.00 187 TYR A N 1
ATOM 1444 C CA . TYR A 1 187 ? 14.339 -2.575 -5.671 1.00 97.00 187 TYR A CA 1
ATOM 1445 C C . TYR A 1 187 ? 15.578 -2.099 -4.919 1.00 97.00 187 TYR A C 1
ATOM 1447 O O . TYR A 1 187 ? 16.304 -2.900 -4.328 1.00 97.00 187 TYR A O 1
ATOM 1455 N N . LEU A 1 188 ? 15.800 -0.789 -4.912 1.00 97.50 188 LEU A N 1
ATOM 1456 C CA . LEU A 1 188 ? 16.642 -0.139 -3.920 1.00 97.50 188 LEU A CA 1
ATOM 1457 C C . LEU A 1 188 ? 15.766 0.219 -2.718 1.00 97.50 188 LEU A C 1
ATOM 1459 O O . LEU A 1 188 ? 14.804 0.976 -2.846 1.00 97.50 188 LEU A O 1
ATOM 1463 N N . LEU A 1 189 ? 16.122 -0.317 -1.553 1.00 96.94 189 LEU A N 1
ATOM 1464 C CA . LEU A 1 189 ? 15.552 0.101 -0.280 1.00 96.94 189 LEU A CA 1
ATOM 1465 C C . LEU A 1 189 ? 16.399 1.231 0.311 1.00 96.94 189 LEU A C 1
ATOM 1467 O O . LEU A 1 189 ? 17.560 1.029 0.663 1.00 96.94 189 LEU A O 1
ATOM 1471 N N . ASP A 1 190 ? 15.789 2.399 0.458 1.00 97.19 190 ASP A N 1
ATOM 1472 C CA . ASP A 1 190 ? 16.360 3.566 1.121 1.00 97.19 190 ASP A CA 1
ATOM 1473 C C . ASP A 1 190 ? 15.606 3.810 2.434 1.00 97.19 190 ASP A C 1
ATOM 1475 O O . ASP A 1 190 ? 14.440 4.194 2.435 1.00 97.19 190 ASP A O 1
ATOM 1479 N N . ALA A 1 191 ? 16.246 3.517 3.564 1.00 96.62 191 ALA A N 1
ATOM 1480 C CA . ALA A 1 191 ? 15.643 3.583 4.896 1.00 96.62 191 ALA A CA 1
ATOM 1481 C C .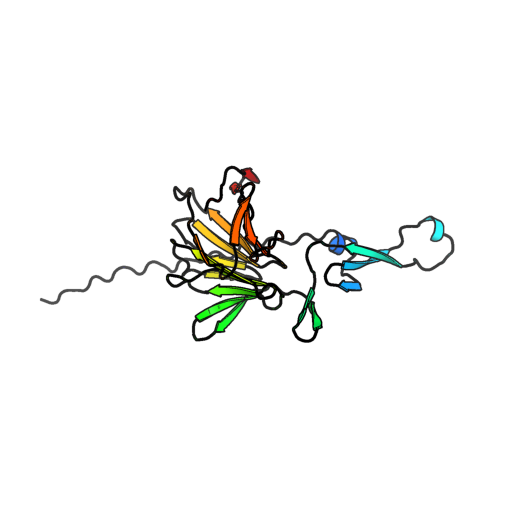 ALA A 1 191 ? 16.591 4.324 5.855 1.00 96.62 191 ALA A C 1
ATOM 1483 O O . ALA A 1 191 ? 17.299 3.696 6.652 1.00 96.62 191 ALA A O 1
ATOM 1484 N N . PRO A 1 192 ? 16.691 5.660 5.741 1.00 95.56 192 PRO A N 1
ATOM 1485 C CA . PRO A 1 192 ? 17.711 6.433 6.433 1.00 95.56 192 PRO A CA 1
ATOM 1486 C C . PRO A 1 192 ? 17.579 6.299 7.951 1.00 95.56 192 PRO A C 1
ATOM 1488 O O . PRO A 1 192 ? 16.526 6.540 8.537 1.00 95.56 192 PRO A O 1
ATOM 1491 N N . GLY A 1 193 ? 18.688 5.937 8.597 1.00 95.19 193 GLY A N 1
ATOM 1492 C CA . GLY A 1 193 ? 18.743 5.780 10.049 1.00 95.19 193 GLY A CA 1
ATOM 1493 C C . GLY A 1 193 ? 18.090 4.502 10.579 1.00 95.19 193 GLY A C 1
ATOM 1494 O O . GLY A 1 193 ? 17.949 4.398 11.793 1.00 95.19 193 GLY A O 1
ATOM 1495 N N . LEU A 1 194 ? 17.722 3.547 9.716 1.00 96.94 194 LEU A N 1
ATOM 1496 C CA . LEU A 1 194 ? 17.211 2.235 10.112 1.00 96.94 194 LEU A CA 1
ATOM 1497 C C . LEU A 1 194 ? 18.185 1.109 9.736 1.00 96.94 194 LEU A C 1
ATOM 1499 O O . LEU A 1 194 ? 18.817 1.131 8.682 1.00 96.94 194 LEU A O 1
ATOM 1503 N N . ASP A 1 195 ? 18.260 0.091 10.591 1.00 95.56 195 ASP A N 1
ATOM 1504 C CA . ASP A 1 195 ? 19.017 -1.134 10.343 1.00 95.56 195 ASP A CA 1
ATOM 1505 C C . ASP A 1 195 ? 18.119 -2.175 9.663 1.00 95.56 195 ASP A C 1
ATOM 1507 O O . ASP A 1 195 ? 17.113 -2.603 10.235 1.00 95.56 195 ASP A O 1
ATOM 1511 N N . ALA A 1 196 ? 18.513 -2.635 8.475 1.00 95.38 196 ALA A N 1
ATOM 1512 C CA . ALA A 1 196 ? 17.819 -3.686 7.736 1.00 95.38 196 ALA A CA 1
ATOM 1513 C C . ALA A 1 196 ? 18.344 -5.084 8.103 1.00 95.38 196 ALA A C 1
ATOM 1515 O O . ALA A 1 196 ? 19.555 -5.318 8.118 1.00 95.38 196 ALA A O 1
ATOM 1516 N N . ARG A 1 197 ? 17.447 -6.038 8.390 1.00 94.94 197 ARG A N 1
ATOM 1517 C CA . ARG A 1 197 ? 17.807 -7.434 8.704 1.00 94.94 197 ARG A CA 1
ATOM 1518 C C . ARG A 1 197 ? 16.817 -8.412 8.081 1.00 94.94 197 ARG A C 1
ATOM 1520 O O . ARG A 1 197 ? 15.610 -8.260 8.247 1.00 94.94 197 ARG A O 1
ATOM 1527 N N . MET A 1 198 ? 17.336 -9.456 7.438 1.00 94.50 198 MET A N 1
ATOM 1528 C CA . MET A 1 198 ? 16.540 -10.608 7.011 1.00 94.50 198 MET A CA 1
ATOM 1529 C C . MET A 1 198 ? 16.400 -11.600 8.168 1.00 94.50 198 MET A C 1
ATOM 1531 O O . MET A 1 198 ? 17.406 -12.093 8.681 1.00 94.50 198 MET A O 1
ATOM 1535 N N . ILE A 1 199 ? 15.165 -11.901 8.572 1.00 93.38 199 ILE A N 1
ATOM 1536 C CA . ILE A 1 199 ? 14.845 -12.878 9.623 1.00 93.38 199 ILE A CA 1
ATOM 1537 C C . ILE A 1 199 ? 13.692 -13.743 9.111 1.00 93.38 199 ILE A C 1
ATOM 1539 O O . ILE A 1 199 ? 12.628 -13.222 8.789 1.00 93.38 199 ILE A O 1
ATOM 1543 N N . ASP A 1 200 ? 13.915 -15.053 8.996 1.00 90.56 200 ASP A N 1
ATOM 1544 C CA . ASP A 1 200 ? 12.915 -16.033 8.542 1.00 90.56 200 ASP A CA 1
ATOM 1545 C C . ASP A 1 200 ? 12.193 -15.651 7.229 1.00 90.56 200 ASP A C 1
ATOM 1547 O O . ASP A 1 200 ? 10.991 -15.852 7.072 1.00 90.56 200 ASP A O 1
ATOM 1551 N N . GLY A 1 201 ? 12.932 -15.082 6.267 1.00 89.12 201 GLY A N 1
ATOM 1552 C CA . GLY A 1 201 ? 12.401 -14.691 4.952 1.00 89.12 201 GLY A CA 1
ATOM 1553 C C . GLY A 1 201 ? 11.641 -13.360 4.926 1.00 89.12 201 GLY A C 1
ATOM 1554 O O . GLY A 1 201 ? 11.129 -12.978 3.877 1.00 89.12 201 GLY A O 1
ATOM 1555 N N . VAL A 1 202 ? 11.598 -12.643 6.050 1.00 94.06 202 VAL A N 1
ATOM 1556 C CA . VAL A 1 202 ? 11.008 -11.308 6.181 1.00 94.06 202 VAL A CA 1
ATOM 1557 C C . VAL A 1 202 ? 12.128 -10.285 6.343 1.00 94.06 202 VAL A C 1
ATOM 1559 O O . VAL A 1 202 ? 13.071 -10.495 7.113 1.00 94.06 202 VAL A O 1
ATOM 1562 N N . LEU A 1 203 ? 12.025 -9.171 5.623 1.00 95.62 203 LEU A N 1
ATOM 1563 C CA . LEU A 1 203 ? 12.929 -8.040 5.797 1.00 95.62 203 LEU A CA 1
ATOM 1564 C C . LEU A 1 203 ? 12.360 -7.118 6.871 1.00 95.62 203 LEU A C 1
ATOM 1566 O O . LEU A 1 203 ? 11.279 -6.569 6.695 1.00 95.62 203 LEU A O 1
ATOM 1570 N N . TYR A 1 204 ? 13.085 -6.930 7.965 1.00 96.94 204 TYR A N 1
ATOM 1571 C CA . TYR A 1 204 ? 12.703 -6.038 9.056 1.00 96.94 204 TYR A CA 1
ATOM 1572 C C . TYR A 1 204 ? 13.612 -4.814 9.102 1.00 96.94 204 TYR A C 1
ATOM 1574 O O . TYR A 1 204 ? 14.826 -4.941 8.922 1.00 96.94 204 TYR A O 1
ATOM 1582 N N . LEU A 1 205 ? 13.031 -3.651 9.401 1.00 97.25 205 LEU A N 1
ATOM 1583 C CA . LEU A 1 205 ? 13.745 -2.391 9.602 1.00 97.25 205 LEU A CA 1
ATOM 1584 C C . LEU A 1 205 ? 13.628 -1.964 11.063 1.00 97.25 205 LEU A C 1
ATOM 1586 O O . LEU A 1 205 ? 12.523 -1.833 11.589 1.00 97.25 205 LEU A O 1
ATOM 1590 N N . PHE A 1 206 ? 14.763 -1.742 11.719 1.00 97.19 206 PHE A N 1
ATOM 1591 C CA . PHE A 1 206 ? 14.842 -1.416 13.143 1.00 97.19 206 PHE A CA 1
ATOM 1592 C C . PHE A 1 206 ? 15.435 -0.031 13.359 1.00 97.19 206 PHE A C 1
ATOM 1594 O O . PHE A 1 206 ? 16.336 0.382 12.634 1.00 97.19 206 PHE A O 1
ATOM 1601 N N . GLN A 1 207 ? 15.011 0.650 14.422 1.00 95.75 207 GLN A N 1
ATOM 1602 C CA . GLN A 1 207 ? 15.824 1.740 14.959 1.00 95.75 207 GLN A CA 1
ATOM 1603 C C . GLN A 1 207 ? 17.150 1.183 15.512 1.00 95.75 207 GLN A C 1
ATOM 1605 O O . GLN A 1 207 ? 17.152 0.085 16.085 1.00 95.75 207 GLN A O 1
ATOM 1610 N N . PRO A 1 208 ? 18.262 1.931 15.415 1.00 93.31 208 PRO A N 1
ATOM 1611 C CA . PRO A 1 208 ? 19.543 1.515 15.966 1.00 93.31 208 PRO A CA 1
ATOM 1612 C C . PRO A 1 208 ? 19.432 1.177 17.457 1.00 93.31 208 PRO A C 1
ATOM 1614 O O . PRO A 1 208 ? 18.976 1.985 18.264 1.00 93.31 208 PRO A O 1
ATOM 1617 N N . GLY A 1 209 ? 19.848 -0.035 17.828 1.00 91.50 209 GLY A N 1
ATOM 1618 C CA . GLY A 1 209 ? 19.786 -0.530 19.210 1.00 91.50 209 GLY A CA 1
ATOM 1619 C C . GLY A 1 209 ? 18.404 -0.995 19.694 1.00 91.50 209 GLY A C 1
ATOM 1620 O O . GLY A 1 209 ? 18.281 -1.356 20.863 1.00 91.50 209 GLY A O 1
ATOM 1621 N N . SER A 1 210 ? 17.382 -1.008 18.831 1.00 93.94 210 SER A N 1
ATOM 1622 C CA . SER A 1 210 ? 16.063 -1.582 19.125 1.00 93.94 210 SER A CA 1
ATOM 1623 C C . SER A 1 210 ? 15.947 -3.023 18.621 1.00 93.94 210 SER A C 1
ATOM 162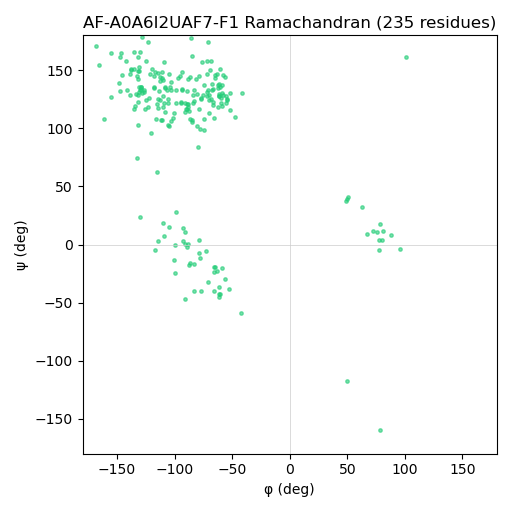5 O O . SER A 1 210 ? 16.426 -3.358 17.536 1.00 93.94 210 SER A O 1
ATOM 1627 N N . ASP A 1 211 ? 15.217 -3.847 19.375 1.00 93.00 211 ASP A N 1
ATOM 1628 C CA . ASP A 1 211 ? 14.792 -5.195 18.967 1.00 93.00 211 ASP A CA 1
ATOM 1629 C C . ASP A 1 211 ? 13.336 -5.225 18.465 1.00 93.00 211 ASP A C 1
ATOM 1631 O O . ASP A 1 211 ? 12.821 -6.274 18.079 1.00 93.00 211 ASP A O 1
ATOM 1635 N N . LYS A 1 212 ? 12.649 -4.075 18.471 1.00 94.50 212 LYS A N 1
ATOM 1636 C CA . LYS A 1 212 ? 11.301 -3.919 17.911 1.00 94.50 212 LYS A CA 1
ATOM 1637 C C . LYS A 1 212 ? 11.399 -3.315 16.508 1.00 94.50 212 LYS A C 1
ATOM 1639 O O . LYS A 1 212 ? 11.968 -2.223 16.390 1.00 94.50 212 LYS A O 1
ATOM 1644 N N . PRO A 1 213 ? 10.881 -3.991 15.467 1.00 95.62 213 PRO A N 1
ATOM 1645 C CA . PRO A 1 213 ? 10.901 -3.452 14.116 1.00 95.62 213 PRO A CA 1
ATOM 1646 C C . PRO A 1 213 ? 9.912 -2.292 13.987 1.00 95.62 213 PRO A C 1
ATOM 1648 O O . PRO A 1 213 ? 8.853 -2.300 14.613 1.00 95.62 213 PRO A O 1
ATOM 1651 N N . VAL A 1 214 ? 10.268 -1.317 13.156 1.00 95.12 214 VAL A N 1
ATOM 1652 C CA . VAL A 1 214 ? 9.405 -0.196 12.762 1.00 95.12 214 VAL A CA 1
ATOM 1653 C C . VAL A 1 214 ? 8.629 -0.550 11.499 1.00 95.12 214 VAL A C 1
ATOM 1655 O O . VAL A 1 214 ? 7.414 -0.408 11.451 1.00 95.12 214 VAL A O 1
ATOM 1658 N N . PHE A 1 215 ? 9.330 -1.089 10.501 1.00 96.69 215 PHE A N 1
ATOM 1659 C CA . PHE A 1 215 ? 8.738 -1.578 9.261 1.00 96.69 215 PHE A CA 1
ATOM 1660 C C . PHE A 1 215 ? 9.141 -3.025 9.020 1.00 96.69 215 PHE A C 1
ATOM 1662 O O . PHE A 1 215 ? 10.169 -3.501 9.513 1.00 96.69 215 PHE A O 1
ATOM 1669 N N . HIS A 1 216 ? 8.340 -3.717 8.222 1.00 95.50 216 HIS A N 1
ATOM 1670 C CA . HIS A 1 216 ? 8.723 -5.001 7.669 1.00 95.50 216 HIS A CA 1
ATOM 1671 C C . HIS A 1 216 ? 8.141 -5.173 6.267 1.00 95.50 216 HIS A C 1
ATOM 1673 O O . HIS A 1 216 ? 7.028 -4.731 5.989 1.00 95.50 216 HIS A O 1
ATOM 1679 N N . LEU A 1 217 ? 8.886 -5.853 5.403 1.00 95.25 217 LEU A N 1
ATOM 1680 C CA . LEU A 1 217 ? 8.392 -6.371 4.137 1.00 95.25 217 LEU A CA 1
ATOM 1681 C C . LEU A 1 217 ? 8.135 -7.864 4.322 1.00 95.25 217 LEU A C 1
ATOM 1683 O O . LEU A 1 217 ? 9.068 -8.652 4.499 1.00 95.25 217 LEU A O 1
ATOM 1687 N N . SER A 1 218 ? 6.852 -8.226 4.338 1.00 91.94 218 SER A N 1
ATOM 1688 C CA . SER A 1 218 ? 6.403 -9.609 4.508 1.00 91.94 218 SER A CA 1
ATOM 1689 C C . SER A 1 218 ? 6.921 -10.514 3.392 1.00 91.94 218 SER A C 1
ATOM 1691 O O . SER A 1 218 ? 7.105 -10.076 2.257 1.00 91.94 218 SER A O 1
ATOM 1693 N N . ALA A 1 219 ? 7.102 -11.797 3.708 1.00 89.69 219 ALA A N 1
ATOM 1694 C CA . ALA A 1 219 ? 7.454 -12.792 2.706 1.00 89.69 219 ALA A CA 1
ATOM 1695 C C . ALA A 1 219 ? 6.370 -12.841 1.606 1.00 89.69 219 ALA A C 1
ATOM 1697 O O . ALA A 1 219 ? 5.177 -12.933 1.926 1.00 89.69 219 ALA A O 1
ATOM 1698 N N . PRO A 1 220 ? 6.755 -12.776 0.322 1.00 92.31 220 PRO A N 1
ATOM 1699 C CA . PRO A 1 220 ? 5.811 -12.795 -0.777 1.00 92.31 220 PRO A CA 1
ATOM 1700 C C . PRO A 1 220 ? 5.201 -14.186 -0.942 1.00 92.31 220 PRO A C 1
ATOM 1702 O O . PRO A 1 220 ? 5.764 -15.213 -0.564 1.00 92.31 220 PRO A O 1
ATOM 1705 N N . TYR A 1 221 ? 4.038 -14.217 -1.571 1.00 94.44 221 TYR A N 1
ATOM 1706 C CA . TYR A 1 221 ? 3.397 -15.434 -2.042 1.00 94.44 221 TYR A CA 1
ATOM 1707 C C . TYR A 1 221 ? 2.743 -15.132 -3.384 1.00 94.44 221 TYR A C 1
ATOM 1709 O O . TYR A 1 221 ? 2.438 -13.982 -3.695 1.00 94.44 221 TYR A O 1
ATOM 1717 N N . MET A 1 222 ? 2.502 -16.169 -4.174 1.00 95.19 222 MET A N 1
ATOM 1718 C CA . MET A 1 222 ? 1.781 -16.042 -5.436 1.00 95.19 222 MET A CA 1
ATOM 1719 C C . MET A 1 222 ? 0.517 -16.887 -5.409 1.00 95.19 222 MET A C 1
ATOM 1721 O O . MET A 1 222 ? 0.453 -17.906 -4.721 1.00 95.19 222 MET A O 1
ATOM 1725 N N . THR A 1 223 ? -0.492 -16.444 -6.150 1.00 95.62 223 THR A N 1
ATOM 1726 C CA . THR A 1 223 ? -1.751 -17.166 -6.343 1.00 95.62 223 THR A CA 1
ATOM 1727 C C . THR A 1 223 ? -2.039 -17.230 -7.835 1.00 95.62 223 THR A C 1
ATOM 1729 O O . THR A 1 223 ? -1.91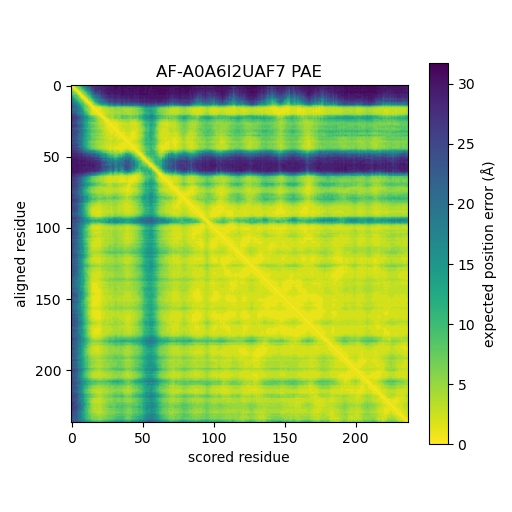1 -16.214 -8.515 1.00 95.62 223 THR A O 1
ATOM 1732 N N . ASP A 1 224 ? -2.391 -18.405 -8.352 1.00 94.38 224 ASP A N 1
ATOM 1733 C CA . ASP A 1 224 ? -2.773 -18.560 -9.757 1.00 94.38 224 ASP A CA 1
ATOM 1734 C C . ASP A 1 224 ? -4.267 -18.267 -10.002 1.00 94.38 224 ASP A C 1
ATOM 1736 O O . ASP A 1 224 ? -5.042 -18.004 -9.080 1.00 94.38 224 ASP A O 1
ATOM 1740 N N . ALA A 1 225 ? -4.695 -18.338 -11.266 1.00 92.81 225 ALA A N 1
ATOM 1741 C CA . ALA A 1 225 ? -6.085 -18.099 -11.658 1.00 92.81 225 ALA A CA 1
ATOM 1742 C C . ALA A 1 225 ? -7.086 -19.133 -11.097 1.00 92.81 225 ALA A C 1
ATOM 1744 O O . ALA A 1 225 ? -8.284 -18.856 -11.046 1.00 92.81 225 ALA A O 1
ATOM 1745 N N . ALA A 1 226 ? -6.620 -20.315 -10.679 1.00 95.81 226 ALA A N 1
ATOM 1746 C CA . ALA A 1 226 ? -7.434 -21.331 -10.016 1.00 95.81 226 ALA A CA 1
ATOM 1747 C C . ALA A 1 226 ? -7.470 -21.150 -8.484 1.00 95.81 226 ALA A C 1
ATOM 1749 O O . ALA A 1 226 ? -8.126 -21.929 -7.790 1.00 95.81 226 ALA A O 1
ATOM 1750 N N . GLY A 1 227 ? -6.787 -20.131 -7.950 1.00 94.44 227 GLY A N 1
ATOM 1751 C CA . GLY A 1 227 ? -6.692 -19.854 -6.521 1.00 94.44 227 GLY A CA 1
ATOM 1752 C C . GLY A 1 227 ? -5.647 -20.702 -5.791 1.00 94.44 227 GLY A C 1
ATOM 1753 O O . GLY A 1 227 ? -5.641 -20.718 -4.560 1.00 94.44 227 GLY A O 1
ATOM 1754 N N . GLN A 1 228 ? -4.774 -21.423 -6.504 1.00 96.94 228 GLN A N 1
ATOM 1755 C CA . GLN A 1 228 ? -3.705 -22.191 -5.867 1.00 96.94 228 GLN A CA 1
ATOM 1756 C C . GLN A 1 228 ? -2.595 -21.252 -5.402 1.00 96.94 228 GLN A C 1
ATOM 1758 O O . GLN A 1 228 ? -2.092 -20.437 -6.174 1.00 96.94 228 GLN A O 1
ATOM 1763 N N . MET A 1 229 ? -2.201 -21.384 -4.136 1.00 97.00 229 MET A N 1
ATOM 1764 C CA . MET A 1 229 ? -1.156 -20.564 -3.530 1.00 97.00 229 MET A CA 1
ATOM 1765 C C . MET A 1 229 ? 0.201 -21.270 -3.540 1.00 97.00 229 MET A C 1
ATOM 1767 O O . MET A 1 229 ? 0.292 -22.473 -3.287 1.00 97.00 229 MET A O 1
ATOM 1771 N N . SER A 1 230 ? 1.264 -20.496 -3.748 1.00 95.81 230 SER A N 1
ATOM 1772 C CA . SER A 1 230 ? 2.653 -20.923 -3.581 1.00 95.81 230 SER A CA 1
ATOM 1773 C C . SER A 1 230 ? 3.426 -19.915 -2.732 1.00 95.81 230 SER A C 1
ATOM 1775 O O . SER A 1 230 ? 3.340 -18.706 -2.946 1.00 95.81 230 SER A O 1
ATOM 1777 N N . TYR A 1 231 ? 4.217 -20.438 -1.795 1.00 94.06 231 TYR A N 1
ATOM 1778 C CA . TYR A 1 231 ? 5.130 -19.684 -0.927 1.00 94.06 231 TYR A CA 1
ATOM 1779 C C . TYR A 1 231 ? 6.596 -19.853 -1.351 1.00 94.06 231 TYR A C 1
ATOM 1781 O O . TYR A 1 231 ? 7.508 -19.578 -0.582 1.00 94.06 231 TYR A O 1
ATOM 1789 N N . ALA A 1 232 ? 6.839 -20.358 -2.565 1.00 92.88 232 ALA A N 1
ATOM 1790 C CA . ALA A 1 232 ? 8.188 -20.563 -3.095 1.00 92.88 232 ALA A CA 1
ATOM 1791 C C . ALA A 1 232 ? 8.844 -19.267 -3.613 1.00 92.88 232 ALA A C 1
ATOM 1793 O O . ALA A 1 232 ? 9.937 -19.315 -4.171 1.00 92.88 232 ALA A O 1
ATOM 1794 N N . VAL A 1 233 ? 8.176 -18.122 -3.451 1.00 91.94 233 VAL A N 1
ATOM 1795 C CA . VAL A 1 233 ? 8.718 -16.802 -3.777 1.00 91.94 233 VAL A CA 1
ATOM 1796 C C . VAL A 1 233 ? 9.564 -16.329 -2.596 1.00 91.94 233 VAL A C 1
ATOM 1798 O O . VAL A 1 233 ? 9.141 -16.426 -1.447 1.00 91.94 233 VAL A O 1
ATOM 1801 N N . SER A 1 234 ? 10.764 -15.824 -2.867 1.00 90.56 234 SER A N 1
ATOM 1802 C CA . SER A 1 234 ? 11.716 -15.408 -1.834 1.00 90.56 234 SER A CA 1
ATOM 1803 C C . SER A 1 234 ? 12.098 -13.941 -1.969 1.00 90.56 234 SER A C 1
ATOM 1805 O O . SER A 1 234 ? 12.268 -13.451 -3.083 1.00 90.56 234 SER A O 1
ATOM 1807 N N . VAL A 1 235 ? 12.340 -13.286 -0.835 1.00 90.81 235 VAL A N 1
ATOM 1808 C CA . VAL A 1 235 ? 13.016 -11.984 -0.754 1.00 90.81 235 VAL A CA 1
ATOM 1809 C C . VAL A 1 235 ? 14.452 -12.205 -0.288 1.00 90.81 235 VAL A C 1
ATOM 1811 O O . VAL A 1 235 ? 14.704 -13.027 0.594 1.00 90.81 235 VAL A O 1
ATOM 1814 N N . ALA A 1 236 ? 15.388 -11.469 -0.881 1.00 88.69 236 ALA A N 1
ATOM 1815 C CA . ALA A 1 236 ? 16.797 -11.455 -0.504 1.00 88.69 236 ALA A CA 1
ATOM 1816 C C . ALA A 1 236 ? 17.330 -10.015 -0.522 1.00 88.69 236 ALA A C 1
ATOM 1818 O O . ALA A 1 236 ? 16.832 -9.190 -1.290 1.00 88.69 236 ALA A O 1
ATOM 1819 N N . LEU A 1 237 ? 18.318 -9.744 0.339 1.00 84.19 237 LEU A N 1
ATOM 1820 C CA . LEU A 1 237 ? 19.041 -8.472 0.449 1.00 84.19 237 LEU A CA 1
ATOM 1821 C C . LEU A 1 237 ? 20.396 -8.566 -0.263 1.00 84.19 237 LEU A C 1
ATOM 1823 O O . LEU A 1 237 ? 21.047 -9.628 -0.112 1.00 84.19 237 LEU A O 1
#

Nearest PDB structures (foldseek):
  8gjf-assembly1_A  TM=1.468E-01  e=8.490E+00  Aspergillus fumigatus

Mean predicted aligned error: 7.65 Å

Solvent-accessible surface area (backbone atoms only — not comparable to full-atom values): 14277 Å² total; per-residue (Å²): 136,85,82,82,79,81,80,75,80,80,74,76,84,77,83,74,60,71,43,86,82,76,85,82,85,49,74,58,45,75,74,43,43,73,59,80,42,77,46,42,43,36,38,30,27,60,35,80,56,82,62,67,89,57,59,82,71,78,53,75,83,55,76,37,78,48,78,46,76,47,98,60,58,54,34,32,68,48,99,86,71,49,79,41,72,55,34,42,42,52,39,82,43,72,66,92,87,47,50,22,38,24,47,70,33,55,64,52,42,43,40,31,55,52,51,55,56,97,84,40,42,47,32,42,35,45,97,90,46,51,39,31,46,18,60,74,70,68,42,43,68,41,58,26,74,48,62,33,26,37,15,21,41,53,25,42,88,48,26,29,43,30,44,33,51,51,72,89,49,73,46,77,44,82,43,70,79,43,94,63,91,80,84,79,88,56,64,50,79,49,41,81,83,45,47,78,46,82,55,97,55,24,43,34,31,17,48,81,96,50,94,59,65,78,47,69,49,74,61,52,66,49,66,50,98,88,66,55,74,43,70,86,49,81,66,85,134

Secondary structure (DSSP, 8-state):
-------PPPPPPP-PPPP-------HHHHHH-S-SEEETTEEEEEEE---HHHHTT----PEEEEEEE-SS-SEEE-TTS-EEE-EEEEEEEEETTEEEEEEEE-SSEEEEESSPPTT--EEEEETTEEEEEEESSS----EEEETTEEEEEEEETTEEEEEEE-SS-EEEEEEESS--S-----EEEE-TT-EEEEETTEEEEE-TT-SSEEEEEPPP-EE-TT--EE-------

Foldseek 3Di:
DDDDDDPDDDDPDDDFDADDDDDDDDPCCVQQNAFPDFFFFKGKGWDFDPPPVPVVPPPDGDTDIDIDGHPFTQWAADPVRDTGGFFLFWDWDQDPNFTWTWGPDAQFTWTATQFDDQPGFIWTDHPRWIKGKAWNAFGQRQWHYDTNKIKRPPSDPQWIWMWGDDHLDIDIDIDRNDDDPPQDTDIDMDGPQWDWDDDPQKIFTHHVPDPDGPDIDDQDWDADPVRDIDSPGGDDD

Organism: NCBI:txid1550024

Radius of gyration: 23.41 Å; Cα contacts (8 Å, |Δi|>4): 434; chains: 1; bounding box: 63×43×85 Å